Protein AF-J9E623-F1 (afdb_monomer_lite)

Structure (mmCIF, N/CA/C/O backbone):
data_AF-J9E623-F1
#
_entry.id   AF-J9E623-F1
#
loop_
_atom_site.group_PDB
_atom_site.id
_atom_site.type_symbol
_atom_site.label_atom_id
_atom_site.label_alt_id
_atom_site.label_comp_id
_atom_site.label_asym_id
_atom_site.label_entity_id
_atom_site.label_seq_id
_atom_site.pdbx_PDB_ins_code
_atom_site.Cartn_x
_atom_site.Cartn_y
_atom_site.Cartn_z
_atom_site.occupancy
_atom_site.B_iso_or_equiv
_atom_site.auth_seq_id
_atom_site.auth_comp_id
_atom_site.auth_asym_id
_atom_site.auth_atom_id
_atom_site.pdbx_PDB_model_num
ATOM 1 N N . MET A 1 1 ? -46.561 53.335 -41.270 1.00 39.44 1 MET A N 1
ATOM 2 C CA . MET A 1 1 ? -46.633 52.477 -40.071 1.00 39.44 1 MET A CA 1
ATOM 3 C C . MET A 1 1 ? -45.231 52.534 -39.461 1.00 39.44 1 MET A C 1
ATOM 5 O O . MET A 1 1 ? -44.376 51.813 -39.943 1.00 39.44 1 MET A O 1
ATOM 9 N N . HIS A 1 2 ? -44.810 53.632 -38.813 1.00 30.58 2 HIS A N 1
ATOM 10 C CA . HIS A 1 2 ? -45.002 53.986 -37.385 1.00 30.58 2 HIS A CA 1
ATOM 11 C C . HIS A 1 2 ? -44.846 52.750 -36.481 1.00 30.58 2 HIS A C 1
ATOM 13 O O . HIS A 1 2 ? -45.741 51.913 -36.521 1.00 30.58 2 HIS A O 1
ATOM 19 N N . VAL A 1 3 ? -43.623 52.398 -36.057 1.00 26.44 3 VAL A N 1
ATOM 20 C CA . VAL A 1 3 ? -42.824 52.821 -34.870 1.00 26.44 3 VAL A CA 1
ATOM 21 C C . VAL A 1 3 ? -43.397 52.403 -33.504 1.00 26.44 3 VAL A C 1
ATOM 23 O O . VAL A 1 3 ? -44.585 52.575 -33.260 1.00 26.44 3 VAL A O 1
ATOM 26 N N . ASP A 1 4 ? -42.467 51.910 -32.672 1.00 27.67 4 ASP A N 1
ATOM 27 C CA . ASP A 1 4 ? -42.424 51.875 -31.196 1.00 27.67 4 ASP A CA 1
ATOM 28 C C . ASP A 1 4 ? -42.825 50.577 -30.440 1.00 27.67 4 ASP A C 1
ATOM 30 O O . ASP A 1 4 ? -43.991 50.224 -30.288 1.00 27.67 4 ASP A O 1
ATOM 34 N N . GLU A 1 5 ? -41.792 49.892 -29.921 1.00 27.20 5 GLU A N 1
ATOM 35 C CA . GLU A 1 5 ? -41.718 49.277 -28.570 1.00 27.20 5 GLU A CA 1
ATOM 36 C C . GLU A 1 5 ? -41.540 50.410 -27.518 1.00 27.20 5 GLU A C 1
ATOM 38 O O . GLU A 1 5 ? -41.283 51.538 -27.953 1.00 27.20 5 GLU A O 1
ATOM 43 N N . PRO A 1 6 ? -41.506 50.206 -26.175 1.00 41.88 6 PRO A N 1
ATOM 44 C CA . PRO A 1 6 ? -41.713 49.017 -25.318 1.00 41.88 6 PRO A CA 1
ATOM 45 C C . PRO A 1 6 ? -42.618 49.320 -24.079 1.00 41.88 6 PRO A C 1
ATOM 47 O O . PRO A 1 6 ? -43.115 50.433 -23.971 1.00 41.88 6 PRO A O 1
ATOM 50 N N . THR A 1 7 ? -42.819 48.369 -23.144 1.00 28.84 7 THR A N 1
ATOM 51 C CA . THR A 1 7 ? -42.590 48.516 -21.671 1.00 28.84 7 THR A CA 1
ATOM 52 C C . THR A 1 7 ? -43.146 47.352 -20.824 1.00 28.84 7 THR A C 1
ATOM 54 O O . THR A 1 7 ? -44.239 46.853 -21.063 1.00 28.84 7 THR A O 1
ATOM 57 N N . ASP A 1 8 ? -42.334 46.980 -19.822 1.00 27.98 8 ASP A N 1
ATOM 58 C CA . ASP A 1 8 ? -42.604 46.450 -18.470 1.00 27.98 8 ASP A CA 1
ATOM 59 C C . ASP A 1 8 ? -43.934 45.756 -18.126 1.00 27.98 8 ASP A C 1
ATOM 61 O O . ASP A 1 8 ? -44.975 46.403 -18.045 1.00 27.98 8 ASP A O 1
ATOM 65 N N . GLU A 1 9 ? -43.832 44.513 -17.632 1.00 28.73 9 GLU A N 1
ATOM 66 C CA . GLU A 1 9 ? -44.669 44.056 -16.514 1.00 28.73 9 GLU A CA 1
ATOM 67 C C . GLU A 1 9 ? -43.879 43.230 -15.486 1.00 28.73 9 GLU A C 1
ATOM 69 O O . GLU A 1 9 ? -43.058 42.365 -15.803 1.00 28.73 9 GLU A O 1
ATOM 74 N N . CYS A 1 10 ? -44.171 43.529 -14.220 1.00 26.16 10 CYS A N 1
ATOM 75 C CA . CYS A 1 10 ? -43.544 43.013 -13.013 1.00 26.16 10 CYS A CA 1
ATOM 76 C C . CYS A 1 10 ? -44.407 41.914 -12.358 1.00 26.16 10 CYS A C 1
ATOM 78 O O . CYS A 1 10 ? -45.595 42.112 -12.142 1.00 26.16 10 CYS A O 1
ATOM 80 N N . ILE A 1 11 ? -43.751 40.818 -11.960 1.00 30.20 11 ILE A N 1
ATOM 81 C CA . ILE A 1 11 ? -43.892 40.016 -10.720 1.00 30.20 11 ILE A CA 1
ATOM 82 C C . ILE A 1 11 ? -45.304 39.641 -10.202 1.00 30.20 11 ILE A C 1
ATOM 84 O O . ILE A 1 11 ? -46.027 40.471 -9.661 1.00 30.20 11 ILE A O 1
ATOM 88 N N . SER A 1 12 ? -45.570 38.327 -10.114 1.00 28.80 12 SER A N 1
ATOM 89 C CA . SER A 1 12 ? -46.146 37.703 -8.901 1.00 28.80 12 SER A CA 1
ATOM 90 C C . SER A 1 12 ? -45.823 36.196 -8.778 1.00 28.80 12 SER A C 1
ATOM 92 O O . SER A 1 12 ? -46.245 35.365 -9.571 1.00 28.80 12 SER A O 1
ATOM 94 N N . ASP A 1 13 ? -44.992 35.882 -7.781 1.00 25.27 13 ASP A N 1
ATOM 95 C CA . ASP A 1 13 ? -45.208 34.919 -6.692 1.00 25.27 13 ASP A CA 1
ATOM 96 C C . ASP A 1 13 ? -45.821 33.510 -6.926 1.00 25.27 13 ASP A C 1
ATOM 98 O O . ASP A 1 13 ? -47.024 33.340 -7.083 1.00 25.27 13 ASP A O 1
ATOM 102 N N . THR A 1 14 ? -44.991 32.492 -6.617 1.00 25.66 14 THR A N 1
ATOM 103 C CA . THR A 1 14 ? -45.249 31.398 -5.635 1.00 25.66 14 THR A CA 1
ATOM 104 C C . THR A 1 14 ? -45.164 29.934 -6.128 1.00 25.66 14 THR A C 1
ATOM 106 O O . THR A 1 14 ? -46.077 29.393 -6.736 1.00 25.66 14 THR A O 1
ATOM 109 N N . LYS A 1 15 ? -44.107 29.273 -5.612 1.00 27.09 15 LYS A N 1
ATOM 110 C CA . LYS A 1 15 ? -43.978 27.893 -5.070 1.00 27.09 15 LYS A CA 1
ATOM 111 C C . LYS A 1 15 ? -43.725 26.649 -5.952 1.00 27.09 15 LYS A C 1
ATOM 113 O O . LYS A 1 15 ? -44.577 26.183 -6.692 1.00 27.09 15 LYS A O 1
ATOM 118 N N . VAL A 1 16 ? -42.628 25.994 -5.523 1.00 26.78 16 VAL A N 1
ATOM 119 C CA . VAL A 1 16 ? -42.349 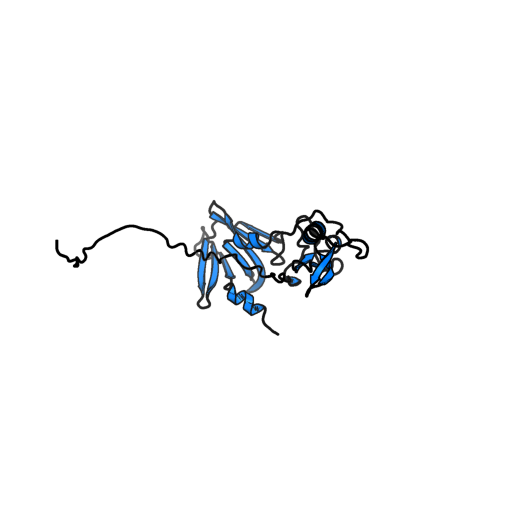24.543 -5.385 1.00 26.78 16 VAL A CA 1
ATOM 120 C C . VAL A 1 16 ? -41.850 23.826 -6.645 1.00 26.78 16 VAL A C 1
ATOM 122 O O . VAL A 1 16 ? -42.622 23.537 -7.545 1.00 26.78 16 VAL A O 1
ATOM 125 N N . SER A 1 17 ? -40.572 23.416 -6.662 1.00 26.84 17 SER A N 1
ATOM 126 C CA . SER A 1 17 ? -40.170 22.057 -6.246 1.00 26.84 17 SER A CA 1
ATOM 127 C C . SER A 1 17 ? -38.660 21.802 -6.410 1.00 26.84 17 SER A C 1
ATOM 129 O O . SER A 1 17 ? -38.067 22.170 -7.415 1.00 26.84 17 SER A O 1
ATOM 131 N N . ASN A 1 18 ? -38.081 21.167 -5.387 1.00 29.94 18 ASN A N 1
ATOM 132 C CA . ASN A 1 18 ? -36.937 20.245 -5.351 1.00 29.94 18 ASN A CA 1
ATOM 133 C C . ASN A 1 18 ? -35.990 20.155 -6.572 1.00 29.94 18 ASN A C 1
ATOM 135 O O . ASN A 1 18 ? -36.409 19.713 -7.637 1.00 29.94 18 ASN A O 1
ATOM 139 N N . ASN A 1 19 ? -34.677 20.329 -6.358 1.00 29.05 19 ASN A N 1
ATOM 140 C CA . ASN A 1 19 ? -33.730 19.197 -6.294 1.00 29.05 19 ASN A CA 1
ATOM 141 C C . ASN A 1 19 ? -32.245 19.613 -6.295 1.00 29.05 19 ASN A C 1
ATOM 143 O O . ASN A 1 19 ? -31.843 20.568 -6.948 1.00 29.05 19 ASN A O 1
ATOM 147 N N . GLY A 1 20 ? -31.486 18.814 -5.535 1.00 31.50 20 GLY A N 1
ATOM 148 C CA . GLY A 1 20 ? -30.033 18.659 -5.403 1.00 31.50 20 GLY A CA 1
ATOM 149 C C . GLY A 1 20 ? -29.094 19.436 -6.323 1.00 31.50 20 GLY A C 1
ATOM 150 O O . GLY A 1 20 ? -29.104 19.257 -7.534 1.00 31.50 20 GLY A O 1
ATOM 151 N N . LEU A 1 21 ? -28.180 20.175 -5.691 1.00 29.55 21 LEU A N 1
ATOM 152 C CA . LEU A 1 21 ? -26.914 20.571 -6.294 1.00 29.55 21 LEU A CA 1
ATOM 153 C C . LEU A 1 21 ? -25.838 19.567 -5.858 1.00 29.55 21 LEU A C 1
ATOM 155 O O . LEU A 1 21 ? -25.261 19.663 -4.771 1.00 29.55 21 LEU A O 1
ATOM 159 N N . ASP A 1 22 ? -25.608 18.572 -6.706 1.00 30.08 22 ASP A N 1
ATOM 160 C CA . ASP A 1 22 ? -24.431 17.720 -6.695 1.00 30.08 22 ASP A CA 1
ATOM 161 C C . ASP A 1 22 ? -23.216 18.537 -7.157 1.00 30.08 22 ASP A C 1
ATOM 163 O O . ASP A 1 22 ? -22.836 18.567 -8.321 1.00 30.08 22 ASP A O 1
ATOM 167 N N . ASN A 1 23 ? -22.536 19.204 -6.225 1.00 35.66 23 ASN A N 1
ATOM 168 C CA . ASN A 1 23 ? -21.226 19.787 -6.523 1.00 35.66 23 ASN A CA 1
ATOM 169 C C . ASN A 1 23 ? -20.151 18.686 -6.610 1.00 35.66 23 ASN A C 1
ATOM 171 O O . ASN A 1 23 ? -19.209 18.636 -5.819 1.00 35.66 23 ASN A O 1
ATOM 175 N N . SER A 1 24 ? -20.269 17.797 -7.601 1.00 39.91 24 SER A N 1
ATOM 176 C CA . SER A 1 24 ? -19.131 17.049 -8.115 1.00 39.91 24 SER A CA 1
ATOM 177 C C . SER A 1 24 ? -18.298 18.007 -8.959 1.00 39.91 24 SER A C 1
ATOM 179 O O . SER A 1 24 ? -18.624 18.296 -10.110 1.00 39.91 24 SER A O 1
ATOM 181 N N . ILE A 1 25 ? -17.218 18.531 -8.382 1.00 34.41 25 ILE A N 1
ATOM 182 C CA . ILE A 1 25 ? -16.214 19.284 -9.134 1.00 34.41 25 ILE A CA 1
ATOM 183 C C . ILE A 1 25 ? -15.508 18.290 -10.064 1.00 34.41 25 ILE A C 1
ATOM 185 O O . ILE A 1 25 ? -14.507 17.665 -9.714 1.00 34.41 25 ILE A O 1
ATOM 189 N N . SER A 1 26 ? -16.053 18.112 -11.264 1.00 40.16 26 SER A N 1
ATOM 190 C CA . SER A 1 26 ? -15.364 17.478 -12.379 1.00 40.16 26 SER A CA 1
ATOM 191 C C . SER A 1 26 ? -14.292 18.446 -12.877 1.00 40.16 26 SER A C 1
ATOM 193 O O . SER A 1 26 ? -14.581 19.387 -13.616 1.00 40.16 26 SER A O 1
ATOM 195 N N . LEU A 1 27 ? -13.047 18.241 -12.444 1.00 35.47 27 LEU A N 1
ATOM 196 C CA . LEU A 1 27 ? -11.906 18.974 -12.989 1.00 35.47 27 LEU A CA 1
ATOM 197 C C . LEU A 1 27 ? -11.746 18.627 -14.483 1.00 35.47 27 LEU A C 1
ATOM 199 O O . LEU A 1 27 ? -11.711 17.442 -14.830 1.00 35.47 27 LEU A O 1
ATOM 203 N N . PRO A 1 28 ? -11.631 19.624 -15.378 1.00 34.47 28 PRO A N 1
ATOM 204 C CA . PRO A 1 28 ? -11.478 19.382 -16.806 1.00 34.47 28 PRO A CA 1
ATOM 205 C C . PRO A 1 28 ? -10.130 18.704 -17.090 1.00 34.47 28 PRO A C 1
ATOM 207 O O . PRO A 1 28 ? -9.057 19.275 -16.883 1.00 34.47 28 PRO A O 1
ATOM 210 N N . ILE A 1 29 ? -10.182 17.464 -17.586 1.00 46.16 29 ILE A N 1
ATOM 211 C CA . ILE A 1 29 ? -9.018 16.700 -18.052 1.00 46.16 29 ILE A CA 1
ATOM 212 C C . ILE A 1 29 ? -8.606 17.239 -19.426 1.00 46.16 29 ILE A C 1
ATOM 214 O O . ILE A 1 29 ? -8.858 16.633 -20.463 1.00 46.16 29 ILE A O 1
ATOM 218 N N . THR A 1 30 ? -7.941 18.388 -19.445 1.00 43.19 30 THR A N 1
ATOM 219 C CA . THR A 1 30 ? -7.198 18.859 -20.620 1.00 43.19 30 THR A CA 1
ATOM 220 C C . THR A 1 30 ? -5.862 19.430 -20.177 1.00 43.19 30 THR A C 1
ATOM 222 O O . THR A 1 30 ? -5.686 20.631 -20.016 1.00 43.19 30 THR A O 1
ATOM 225 N N . GLY A 1 31 ? -4.897 18.535 -19.976 1.00 33.28 31 GLY A N 1
ATOM 226 C CA . GLY A 1 31 ? -3.501 18.885 -19.750 1.00 33.28 31 GLY A CA 1
ATOM 227 C C . GLY A 1 31 ? -2.675 17.631 -19.510 1.00 33.28 31 GLY A C 1
ATOM 228 O O . GLY A 1 31 ? -2.929 16.887 -18.567 1.00 33.28 31 GLY A O 1
ATOM 229 N N . LYS A 1 32 ? -1.673 17.374 -20.360 1.00 42.72 32 LYS A N 1
ATOM 230 C CA . LYS A 1 32 ? -0.643 16.345 -20.141 1.00 42.72 32 LYS A CA 1
ATOM 231 C C . LYS A 1 32 ? 0.250 16.759 -18.960 1.00 42.72 32 LYS A C 1
ATOM 233 O O . LYS A 1 32 ? 1.435 17.020 -19.148 1.00 42.72 32 LYS A O 1
ATOM 238 N N . HIS A 1 33 ? -0.293 16.841 -17.748 1.00 39.44 33 HIS A N 1
ATOM 239 C CA . HIS A 1 33 ? 0.529 16.946 -16.552 1.00 39.44 33 HIS A CA 1
ATOM 240 C C . HIS A 1 33 ? 1.222 15.602 -16.371 1.00 39.44 33 HIS A C 1
ATOM 242 O O . HIS A 1 33 ? 0.605 14.568 -16.116 1.00 39.44 33 HIS A O 1
ATOM 248 N N . LYS A 1 34 ? 2.531 15.615 -16.610 1.00 46.28 34 LYS A N 1
ATOM 249 C CA . LYS A 1 34 ? 3.421 14.483 -16.401 1.00 46.28 34 LYS A CA 1
ATOM 250 C C . LYS A 1 34 ? 3.458 14.232 -14.890 1.00 46.28 34 LYS A C 1
ATOM 252 O O . LYS A 1 34 ? 4.230 14.868 -14.186 1.00 46.28 34 LYS A O 1
ATOM 257 N N . TYR A 1 35 ? 2.550 13.390 -14.399 1.00 49.81 35 TYR A N 1
ATOM 258 C CA . TYR A 1 35 ? 2.471 13.006 -12.992 1.00 49.81 35 TYR A CA 1
ATOM 259 C C . TYR A 1 35 ? 3.824 12.425 -12.574 1.00 49.81 35 TYR A C 1
ATOM 261 O O . TYR A 1 35 ? 4.236 11.383 -13.089 1.00 49.81 35 TYR A O 1
ATOM 269 N N . THR A 1 36 ? 4.543 13.122 -11.694 1.00 56.97 36 THR A N 1
ATOM 270 C CA . THR A 1 36 ? 5.702 12.538 -11.019 1.00 56.97 36 THR A CA 1
ATOM 271 C C . THR A 1 36 ? 5.174 11.366 -10.198 1.00 56.97 36 THR A C 1
ATOM 273 O O . THR A 1 36 ? 4.262 11.572 -9.395 1.00 56.97 36 THR A O 1
ATOM 276 N N . PRO A 1 37 ? 5.665 10.135 -10.407 1.00 60.53 37 PRO A N 1
ATOM 277 C CA . PRO A 1 37 ? 5.133 8.985 -9.697 1.00 60.53 37 PRO A CA 1
ATOM 278 C C . PRO A 1 37 ? 5.297 9.166 -8.190 1.00 60.53 37 PRO A C 1
ATOM 280 O O . PRO A 1 37 ? 6.377 9.523 -7.720 1.00 60.53 37 PRO A O 1
ATOM 283 N N . LEU A 1 38 ? 4.226 8.904 -7.439 1.00 78.56 38 LEU A N 1
ATOM 284 C CA . LEU A 1 38 ? 4.237 8.982 -5.984 1.00 78.56 38 LEU A CA 1
ATOM 285 C C . LEU A 1 38 ? 5.201 7.925 -5.436 1.00 78.56 38 LEU A C 1
ATOM 287 O O . LEU A 1 38 ? 4.951 6.725 -5.537 1.00 78.56 38 LEU A O 1
ATOM 291 N N . TRP A 1 39 ? 6.338 8.375 -4.908 1.00 86.69 39 TRP A N 1
ATOM 292 C CA . TRP A 1 39 ? 7.341 7.504 -4.307 1.00 86.69 39 TRP A CA 1
ATOM 293 C C . TRP A 1 39 ? 6.842 7.018 -2.949 1.00 86.69 39 TRP A C 1
ATOM 295 O O . TRP A 1 39 ? 6.759 7.799 -2.003 1.00 86.69 39 TRP A O 1
ATOM 305 N N . ILE A 1 40 ? 6.492 5.736 -2.855 1.00 89.19 40 ILE A N 1
ATOM 306 C CA . ILE A 1 40 ? 5.895 5.187 -1.638 1.00 89.19 40 ILE A CA 1
ATOM 307 C C . ILE A 1 40 ? 6.987 5.001 -0.571 1.00 89.19 40 ILE A C 1
ATOM 309 O O . ILE A 1 40 ? 7.966 4.288 -0.827 1.00 89.19 40 ILE A O 1
ATOM 313 N N . PRO A 1 41 ? 6.845 5.608 0.625 1.00 90.50 41 PRO A N 1
ATOM 314 C CA . PRO A 1 41 ? 7.801 5.421 1.710 1.00 90.50 41 PRO A CA 1
ATOM 315 C C . PRO A 1 41 ? 7.877 3.961 2.167 1.00 90.50 41 PRO A C 1
ATOM 317 O O . PRO A 1 41 ? 6.854 3.294 2.312 1.00 90.50 41 PRO A O 1
ATOM 320 N N . ASP A 1 42 ? 9.082 3.481 2.470 1.00 91.81 42 ASP A N 1
ATOM 321 C CA . ASP A 1 42 ? 9.347 2.094 2.879 1.00 91.81 42 ASP A CA 1
ATOM 322 C C . ASP A 1 42 ? 8.442 1.559 4.005 1.00 91.81 42 ASP A C 1
ATOM 324 O O . ASP A 1 42 ? 7.979 0.421 3.878 1.00 91.81 42 ASP A O 1
ATOM 328 N N . PRO A 1 43 ? 8.141 2.323 5.080 1.00 89.88 43 PRO A N 1
ATOM 329 C CA . PRO A 1 43 ? 7.285 1.837 6.163 1.00 89.88 43 PRO A CA 1
ATOM 330 C C . PRO A 1 43 ? 5.821 1.662 5.758 1.00 89.88 43 PRO A C 1
ATOM 332 O O . PRO A 1 43 ? 5.068 1.000 6.462 1.00 89.88 43 PRO A O 1
ATOM 335 N N . LYS A 1 44 ? 5.396 2.252 4.635 1.00 88.56 44 LYS A N 1
ATOM 336 C CA . LYS A 1 44 ? 3.999 2.226 4.202 1.00 88.56 44 LYS A CA 1
ATOM 337 C C . LYS A 1 44 ? 3.603 0.912 3.510 1.00 88.56 44 LYS A C 1
ATOM 339 O O . LYS A 1 44 ? 2.414 0.702 3.287 1.00 88.56 44 LYS A O 1
ATOM 344 N N . ALA A 1 45 ? 4.549 0.010 3.230 1.00 92.12 45 ALA A N 1
ATOM 345 C CA . ALA A 1 45 ? 4.263 -1.360 2.792 1.00 92.12 45 ALA A CA 1
ATOM 346 C C . ALA A 1 45 ? 5.203 -2.377 3.461 1.00 92.12 45 ALA A C 1
ATOM 348 O O . ALA A 1 45 ? 6.430 -2.200 3.492 1.00 92.12 45 ALA A O 1
ATOM 349 N N . THR A 1 46 ? 4.651 -3.492 3.940 1.00 95.25 46 THR A N 1
ATOM 350 C CA . THR A 1 46 ? 5.438 -4.622 4.466 1.00 95.25 46 THR A CA 1
ATOM 351 C C . THR A 1 46 ? 5.601 -5.753 3.457 1.00 95.25 46 THR A C 1
ATOM 353 O O . THR A 1 46 ? 6.395 -6.668 3.676 1.00 95.25 46 THR A O 1
ATOM 356 N N . SER A 1 47 ? 4.898 -5.684 2.328 1.00 95.62 47 SER A N 1
ATOM 357 C CA . SER A 1 47 ? 4.883 -6.708 1.283 1.00 95.62 47 SER A CA 1
ATOM 358 C C . SER A 1 47 ? 5.021 -6.126 -0.123 1.00 95.62 47 SER A C 1
ATOM 360 O O . SER A 1 47 ? 4.784 -4.939 -0.354 1.00 95.62 47 SER A O 1
ATOM 362 N N . CYS A 1 48 ? 5.435 -6.969 -1.072 1.00 96.19 48 CYS A N 1
ATOM 363 C CA . CYS A 1 48 ? 5.519 -6.605 -2.482 1.00 96.19 48 CYS A CA 1
ATOM 364 C C . CYS A 1 48 ? 4.157 -6.134 -3.015 1.00 96.19 48 CYS A C 1
ATOM 366 O O . CYS A 1 48 ? 3.161 -6.840 -2.920 1.00 96.19 48 CYS A O 1
ATOM 368 N N . MET A 1 49 ? 4.126 -4.970 -3.663 1.00 94.94 49 MET A N 1
ATOM 369 C CA . MET A 1 49 ? 2.897 -4.338 -4.160 1.00 94.94 49 MET A CA 1
ATOM 370 C C . MET A 1 49 ? 2.456 -4.856 -5.543 1.00 94.94 49 MET A C 1
ATOM 372 O O . MET A 1 49 ? 1.812 -4.143 -6.317 1.00 94.94 49 MET A O 1
ATOM 376 N N . MET A 1 50 ? 2.826 -6.093 -5.876 1.00 95.50 50 MET A N 1
ATOM 377 C CA . MET A 1 50 ? 2.381 -6.779 -7.090 1.00 95.50 50 MET A CA 1
ATOM 378 C C . MET A 1 50 ? 1.302 -7.783 -6.705 1.00 95.50 50 MET A C 1
ATOM 380 O O . MET A 1 50 ? 1.522 -8.617 -5.830 1.00 95.50 50 MET A O 1
ATOM 384 N N . ALA A 1 51 ? 0.140 -7.706 -7.349 1.00 92.44 51 ALA A N 1
ATOM 385 C CA . ALA A 1 51 ? -0.944 -8.652 -7.137 1.00 92.44 51 ALA A CA 1
ATOM 386 C C . ALA A 1 51 ? -0.455 -10.066 -7.481 1.00 92.44 51 ALA A C 1
ATOM 388 O O . ALA A 1 51 ? 0.170 -10.262 -8.519 1.00 92.44 51 ALA A O 1
ATOM 389 N N . GLY A 1 52 ? -0.695 -11.030 -6.590 1.00 91.25 52 GLY A N 1
ATOM 390 C CA . GLY A 1 52 ? -0.177 -12.397 -6.716 1.00 91.25 52 GLY A CA 1
ATOM 391 C C . GLY A 1 52 ? 1.262 -12.597 -6.217 1.00 91.25 52 GLY A C 1
ATOM 392 O O . GLY A 1 52 ? 1.746 -13.725 -6.221 1.00 91.25 52 GLY A O 1
ATOM 393 N N . CYS A 1 53 ? 1.950 -11.548 -5.745 1.00 94.75 53 CYS A N 1
ATOM 394 C CA . CYS A 1 53 ? 3.245 -11.670 -5.076 1.00 94.75 53 CYS A CA 1
ATOM 395 C C . CYS A 1 53 ? 3.104 -11.421 -3.572 1.00 94.75 53 CYS A C 1
ATOM 397 O O . CYS A 1 53 ? 2.914 -10.293 -3.131 1.00 94.75 53 CYS A O 1
ATOM 399 N N . TYR A 1 54 ? 3.281 -12.471 -2.775 1.00 92.50 54 TYR A N 1
ATOM 400 C CA . TYR A 1 54 ? 3.120 -12.417 -1.317 1.00 92.50 54 TYR A CA 1
ATOM 401 C C . TYR A 1 54 ? 4.449 -12.239 -0.564 1.00 92.50 54 TYR A C 1
ATOM 403 O O . TYR A 1 54 ? 4.524 -12.452 0.646 1.00 92.50 54 TYR A O 1
ATOM 411 N N . THR A 1 55 ? 5.530 -11.866 -1.261 1.00 96.06 55 THR A N 1
ATOM 412 C CA . THR A 1 55 ? 6.847 -11.692 -0.636 1.00 96.06 55 THR A CA 1
ATOM 413 C C . THR A 1 55 ? 6.808 -10.566 0.397 1.00 96.06 55 THR A C 1
ATOM 415 O O . THR A 1 55 ? 6.651 -9.394 0.049 1.00 96.06 55 THR A O 1
ATOM 418 N N . LYS A 1 56 ? 7.011 -10.924 1.668 1.00 96.19 56 LYS A N 1
ATOM 419 C CA . LYS A 1 56 ? 7.196 -9.981 2.775 1.00 96.19 56 LYS A CA 1
ATOM 420 C C . LYS A 1 56 ? 8.612 -9.414 2.767 1.00 96.19 56 LYS A C 1
ATOM 422 O O . LYS A 1 56 ? 9.584 -10.147 2.560 1.00 96.19 56 LYS A O 1
ATOM 427 N N . PHE A 1 57 ? 8.720 -8.114 3.007 1.00 97.25 57 PHE A N 1
ATOM 428 C CA . PHE A 1 57 ? 9.995 -7.425 3.111 1.00 97.25 57 PHE A CA 1
ATOM 429 C C . PHE A 1 57 ? 10.628 -7.644 4.481 1.00 97.25 57 PHE A C 1
ATOM 431 O O . PHE A 1 57 ? 9.974 -7.525 5.513 1.00 97.25 57 PHE A O 1
ATOM 438 N N . ASN A 1 58 ? 11.924 -7.926 4.487 1.00 95.31 58 ASN A N 1
ATOM 439 C CA . ASN A 1 58 ? 12.735 -8.090 5.690 1.00 95.31 58 ASN A CA 1
ATOM 440 C C . ASN A 1 58 ? 14.219 -7.881 5.331 1.00 95.31 58 ASN A C 1
ATOM 442 O O . ASN A 1 58 ? 14.541 -7.384 4.251 1.00 95.31 58 ASN A O 1
ATOM 446 N N . VAL A 1 59 ? 15.136 -8.242 6.231 1.00 94.81 59 VAL A N 1
ATOM 447 C CA . VAL A 1 59 ? 16.585 -8.073 6.018 1.00 94.81 59 VAL A CA 1
ATOM 448 C C . VAL A 1 59 ? 17.092 -8.839 4.782 1.00 94.81 59 VAL A C 1
ATOM 450 O O . VAL A 1 59 ? 17.984 -8.347 4.085 1.00 94.81 59 VAL A O 1
ATOM 453 N N . LEU A 1 60 ? 16.501 -10.002 4.482 1.00 95.00 60 LEU A N 1
ATOM 454 C CA . LEU A 1 60 ? 16.836 -10.842 3.327 1.00 95.00 60 LEU A CA 1
ATOM 455 C C . LEU A 1 60 ? 16.086 -10.387 2.064 1.00 95.00 60 LEU A C 1
ATOM 457 O O . LEU A 1 60 ? 16.685 -10.217 1.003 1.00 95.00 60 LEU A O 1
ATOM 461 N N . ASN A 1 61 ? 14.786 -10.117 2.189 1.00 96.12 61 ASN A N 1
ATOM 462 C CA . ASN A 1 61 ? 13.928 -9.631 1.110 1.00 96.12 61 ASN A CA 1
ATOM 463 C C . ASN A 1 61 ? 13.849 -8.104 1.142 1.00 96.12 61 ASN A C 1
ATOM 465 O O . ASN A 1 61 ? 12.903 -7.523 1.677 1.00 96.12 61 ASN A O 1
ATOM 469 N N . ARG A 1 62 ? 14.862 -7.443 0.580 1.00 96.69 62 ARG A N 1
ATOM 470 C CA . ARG A 1 62 ? 14.934 -5.977 0.576 1.00 96.69 62 ARG A CA 1
ATOM 471 C C . ARG A 1 62 ? 13.885 -5.344 -0.343 1.00 96.69 62 ARG A C 1
ATOM 473 O O . ARG A 1 62 ? 13.496 -5.908 -1.365 1.00 96.69 62 ARG A O 1
ATOM 480 N N . ARG A 1 63 ? 13.475 -4.129 0.020 1.00 97.19 63 ARG A N 1
ATOM 481 C CA . ARG A 1 63 ? 12.577 -3.271 -0.759 1.00 97.19 63 ARG A CA 1
ATOM 482 C C . ARG A 1 63 ? 13.275 -2.706 -1.995 1.00 97.19 63 ARG A C 1
ATOM 484 O O . ARG A 1 63 ? 14.449 -2.324 -1.953 1.00 97.19 63 ARG A O 1
ATOM 491 N N . HIS A 1 64 ? 12.538 -2.603 -3.094 1.00 97.31 64 HIS A N 1
ATOM 492 C CA . HIS A 1 64 ? 12.962 -1.894 -4.296 1.00 97.31 64 HIS A CA 1
ATOM 493 C C . HIS A 1 64 ? 11.809 -1.059 -4.837 1.00 97.31 64 HIS A C 1
ATOM 495 O O . HIS A 1 64 ? 10.699 -1.554 -4.929 1.00 97.31 64 HIS A O 1
ATOM 501 N N . HIS A 1 65 ? 12.061 0.172 -5.266 1.00 96.44 65 HIS A N 1
ATOM 502 C CA . HIS A 1 65 ? 11.009 0.970 -5.902 1.00 96.44 65 HIS A CA 1
ATOM 503 C C . HIS A 1 65 ? 10.919 0.740 -7.411 1.00 96.44 65 HIS A C 1
ATOM 505 O O . HIS A 1 65 ? 11.927 0.598 -8.100 1.00 96.44 65 HIS A O 1
ATOM 511 N N . CYS A 1 66 ? 9.728 0.784 -7.982 1.00 95.88 66 CYS A N 1
ATOM 512 C CA . CYS A 1 66 ? 9.582 1.009 -9.414 1.00 95.88 66 CYS A CA 1
ATOM 513 C C . CYS A 1 66 ? 9.885 2.482 -9.716 1.00 95.88 66 CYS A C 1
ATOM 515 O O . CYS A 1 66 ? 9.234 3.360 -9.163 1.00 95.88 66 CYS A O 1
ATOM 517 N N . ARG A 1 67 ? 10.837 2.787 -10.603 1.00 94.69 67 ARG A N 1
ATOM 518 C CA . ARG A 1 67 ? 11.185 4.187 -10.918 1.00 94.69 67 ARG A CA 1
ATOM 519 C C . ARG A 1 67 ? 10.176 4.872 -11.842 1.00 94.69 67 ARG A C 1
ATOM 521 O O . ARG A 1 67 ? 10.210 6.087 -11.965 1.00 94.69 67 ARG A O 1
ATOM 528 N N . GLU A 1 68 ? 9.272 4.104 -12.446 1.00 93.00 68 GLU A N 1
ATOM 529 C CA . GLU A 1 68 ? 8.171 4.627 -13.263 1.00 93.00 68 GLU A CA 1
ATOM 530 C C . GLU A 1 68 ? 6.912 4.923 -12.435 1.00 93.00 68 GLU A C 1
ATOM 532 O O . GLU A 1 68 ? 6.182 5.846 -12.767 1.00 93.00 68 GLU A O 1
ATOM 537 N N . CYS A 1 69 ? 6.623 4.156 -11.372 1.00 92.25 69 CYS A N 1
ATOM 538 C CA . CYS A 1 69 ? 5.365 4.292 -10.618 1.00 92.25 69 CYS A CA 1
ATOM 539 C C . CYS A 1 69 ? 5.507 4.404 -9.092 1.00 92.25 69 CYS A C 1
ATOM 541 O O . CYS A 1 69 ? 4.494 4.512 -8.414 1.00 92.25 69 CYS A O 1
ATOM 543 N N . GLY A 1 70 ? 6.721 4.319 -8.545 1.00 92.88 70 GLY A N 1
ATOM 544 C CA . GLY A 1 70 ? 7.014 4.489 -7.116 1.00 92.88 70 GLY A CA 1
ATOM 545 C C . GLY A 1 70 ? 6.652 3.316 -6.194 1.00 92.88 70 GLY A C 1
ATOM 546 O O . GLY A 1 70 ? 6.911 3.397 -4.998 1.00 92.88 70 GLY A O 1
ATOM 547 N N . TYR A 1 71 ? 6.097 2.219 -6.723 1.00 94.44 71 TYR A N 1
ATOM 548 C CA . TYR A 1 71 ? 5.663 1.059 -5.925 1.00 94.44 71 TYR A CA 1
ATOM 549 C C . TYR A 1 71 ? 6.837 0.281 -5.338 1.00 94.44 71 TYR A C 1
ATOM 551 O O . TYR A 1 71 ? 7.860 0.114 -6.004 1.00 94.44 71 TYR A O 1
ATOM 559 N N . LEU A 1 72 ? 6.644 -0.267 -4.139 1.00 96.00 72 LEU A N 1
ATOM 560 C CA . LEU A 1 72 ? 7.591 -1.155 -3.472 1.00 96.00 72 LEU A CA 1
ATOM 561 C C . LEU A 1 72 ? 7.435 -2.596 -3.983 1.00 96.00 72 LEU A C 1
ATOM 563 O O . LEU A 1 72 ? 6.364 -3.191 -3.909 1.00 96.00 72 LEU A O 1
ATOM 567 N N . ILE A 1 73 ? 8.517 -3.176 -4.492 1.00 97.88 73 ILE A N 1
ATOM 568 C CA . ILE A 1 73 ? 8.569 -4.504 -5.113 1.00 97.88 73 ILE A CA 1
ATOM 569 C C . ILE A 1 73 ? 9.751 -5.327 -4.582 1.00 97.88 73 ILE A C 1
ATOM 571 O O . ILE A 1 73 ? 10.766 -4.773 -4.151 1.00 97.88 73 ILE A O 1
ATOM 575 N N . CYS A 1 74 ? 9.622 -6.657 -4.597 1.00 98.00 74 CYS A N 1
ATOM 576 C CA . CYS A 1 74 ? 10.705 -7.585 -4.253 1.00 98.00 74 CYS A CA 1
ATOM 577 C C . CYS A 1 74 ? 11.655 -7.814 -5.441 1.00 98.00 74 CYS A C 1
ATOM 579 O O . CYS A 1 74 ? 11.363 -7.403 -6.564 1.00 98.00 74 CYS A O 1
ATOM 581 N N . ARG A 1 75 ? 12.784 -8.498 -5.206 1.00 97.50 75 ARG A N 1
ATOM 582 C CA . ARG A 1 75 ? 13.803 -8.783 -6.234 1.00 97.50 75 ARG A CA 1
ATOM 583 C C . ARG A 1 75 ? 13.224 -9.459 -7.484 1.00 97.50 75 ARG A C 1
ATOM 585 O O . ARG A 1 75 ? 13.509 -8.989 -8.578 1.00 97.50 75 ARG A O 1
ATOM 592 N N . SER A 1 76 ? 12.386 -10.483 -7.329 1.00 97.69 76 SER A N 1
ATOM 593 C CA . SER A 1 76 ? 11.768 -11.219 -8.450 1.00 97.69 76 SER A CA 1
ATOM 594 C C . SER A 1 76 ? 10.789 -10.378 -9.275 1.00 97.69 76 SER A C 1
ATOM 596 O O . SER A 1 76 ? 10.528 -10.665 -10.440 1.00 97.69 76 SER A O 1
ATOM 598 N N . CYS A 1 77 ? 10.262 -9.299 -8.696 1.00 98.12 77 CYS A N 1
ATOM 599 C CA . CYS A 1 77 ? 9.399 -8.346 -9.390 1.00 98.12 77 CYS A CA 1
ATOM 600 C C . CYS A 1 77 ? 10.186 -7.184 -10.023 1.00 98.12 77 CYS A C 1
ATOM 602 O O . CYS A 1 77 ? 9.584 -6.331 -10.670 1.00 98.12 77 CYS A O 1
ATOM 604 N N . VAL A 1 78 ? 11.512 -7.110 -9.861 1.00 97.75 78 VAL A N 1
ATOM 605 C CA . VAL A 1 78 ? 12.329 -6.065 -10.495 1.00 97.75 78 VAL A CA 1
ATOM 606 C C . VAL A 1 78 ? 12.683 -6.464 -11.925 1.00 97.75 78 VAL A C 1
ATOM 608 O O . VAL A 1 78 ? 13.470 -7.379 -12.142 1.00 97.75 78 VAL A O 1
ATOM 611 N N . GLY A 1 79 ? 12.162 -5.711 -12.892 1.00 96.69 79 GLY A N 1
ATOM 612 C CA . GLY A 1 79 ? 12.669 -5.663 -14.262 1.00 96.69 79 GLY A CA 1
ATOM 613 C C . GLY A 1 79 ? 13.539 -4.426 -14.501 1.00 96.69 79 GLY A C 1
ATOM 614 O O . GLY A 1 79 ? 13.614 -3.528 -13.659 1.00 96.69 79 GLY A O 1
ATOM 615 N N . TYR A 1 80 ? 14.170 -4.344 -15.671 1.00 95.56 80 TYR A N 1
ATOM 616 C CA . TYR A 1 80 ? 14.930 -3.182 -16.130 1.00 95.56 80 TYR A CA 1
ATOM 617 C C . TYR A 1 80 ? 14.448 -2.719 -17.502 1.00 95.56 80 TYR A C 1
ATOM 619 O O . TYR A 1 80 ? 14.517 -3.474 -18.469 1.00 95.56 80 TYR A O 1
ATOM 627 N N . ALA A 1 81 ? 14.007 -1.465 -17.583 1.00 93.88 81 ALA A N 1
ATOM 628 C CA . ALA A 1 81 ? 13.439 -0.860 -18.787 1.00 93.88 81 ALA A CA 1
ATOM 629 C C . ALA A 1 81 ? 13.927 0.594 -18.957 1.00 93.88 81 ALA A C 1
ATOM 631 O O . ALA A 1 81 ? 14.437 1.181 -17.993 1.00 93.88 81 ALA A O 1
ATOM 632 N N . PRO A 1 82 ? 13.787 1.189 -20.155 1.00 92.56 82 PRO A N 1
ATOM 633 C CA . PRO A 1 82 ? 14.154 2.576 -20.405 1.00 92.56 82 PRO A CA 1
ATOM 634 C C . PRO A 1 82 ? 13.047 3.517 -19.903 1.00 92.56 82 PRO A C 1
ATOM 636 O O . PRO A 1 82 ? 12.003 3.670 -20.536 1.00 92.56 82 PRO A O 1
ATOM 639 N N . VAL A 1 83 ? 13.274 4.180 -18.770 1.00 90.69 83 VAL A N 1
ATOM 640 C CA . VAL A 1 83 ? 12.353 5.189 -18.212 1.00 90.69 83 VAL A CA 1
ATOM 641 C C . VAL A 1 83 ? 12.795 6.587 -18.638 1.00 90.69 83 VAL A C 1
ATOM 643 O O . VAL A 1 83 ? 13.991 6.878 -18.678 1.00 90.69 83 VAL A O 1
ATOM 646 N N . LYS A 1 84 ? 11.837 7.457 -18.982 1.00 87.12 84 LYS A N 1
ATOM 647 C CA . LYS A 1 84 ? 12.117 8.810 -19.485 1.00 87.12 84 LYS A CA 1
ATOM 648 C C . LYS A 1 84 ? 12.393 9.796 -18.343 1.00 87.12 84 LYS A C 1
ATOM 650 O O . LYS A 1 84 ? 11.452 10.319 -17.742 1.00 87.12 84 LYS A O 1
ATOM 655 N N . THR A 1 85 ? 13.655 10.164 -18.155 1.00 82.94 85 THR A N 1
ATOM 656 C CA . THR A 1 85 ? 14.125 11.125 -17.144 1.00 82.94 85 THR A CA 1
ATOM 657 C C . THR A 1 85 ? 14.705 12.358 -17.830 1.00 82.94 85 THR A C 1
ATOM 659 O O . THR A 1 85 ? 15.569 12.231 -18.687 1.00 82.94 85 THR A O 1
ATOM 662 N N . SER A 1 86 ? 14.217 13.557 -17.492 1.00 82.62 86 SER A N 1
ATOM 663 C CA . SER A 1 86 ? 14.782 14.846 -17.951 1.00 82.62 86 SER A CA 1
ATOM 664 C C . SER A 1 86 ? 15.114 14.944 -19.453 1.00 82.62 86 SER A C 1
ATOM 666 O O . SER A 1 86 ? 16.082 15.583 -19.844 1.00 82.62 86 SER A O 1
ATOM 668 N N . GLY A 1 87 ? 14.304 14.306 -20.306 1.00 82.44 87 GLY A N 1
ATOM 669 C CA . GLY A 1 87 ? 14.437 14.368 -21.768 1.00 82.44 87 GLY A CA 1
ATOM 670 C C . GLY A 1 87 ? 15.109 13.158 -22.422 1.00 82.44 87 GLY A C 1
ATOM 671 O O . GLY A 1 87 ? 14.897 12.952 -23.612 1.00 82.44 87 GLY A O 1
ATOM 672 N N . TYR A 1 88 ? 15.803 12.309 -21.665 1.00 85.25 88 TYR A N 1
ATOM 673 C CA . TYR A 1 88 ? 16.474 11.103 -22.162 1.00 85.25 88 TYR A CA 1
ATOM 674 C C . TYR A 1 88 ? 15.921 9.833 -21.502 1.00 85.25 88 TYR A C 1
ATOM 676 O O . TYR A 1 88 ? 15.132 9.891 -20.557 1.00 85.25 88 TYR A O 1
ATOM 684 N N . TYR A 1 89 ? 16.290 8.669 -22.036 1.00 88.44 89 TYR A N 1
ATOM 685 C CA . TYR A 1 89 ? 15.885 7.372 -21.498 1.00 88.44 89 TYR A CA 1
ATOM 686 C C . TYR A 1 89 ? 17.017 6.740 -20.696 1.00 88.44 89 TYR A C 1
ATOM 688 O O . TYR A 1 89 ? 18.151 6.670 -21.160 1.00 88.44 89 TYR A O 1
ATOM 696 N N . VAL A 1 90 ? 16.695 6.256 -19.498 1.00 89.31 90 VAL A N 1
ATOM 697 C CA . VAL A 1 90 ? 17.654 5.632 -18.583 1.00 89.31 90 VAL A CA 1
ATOM 698 C C . VAL A 1 90 ? 17.206 4.219 -18.262 1.00 89.31 90 VAL A C 1
ATOM 700 O O . VAL A 1 90 ? 16.054 3.997 -17.885 1.00 89.31 90 VAL A O 1
ATOM 703 N N . ARG A 1 91 ? 18.134 3.260 -18.357 1.00 92.19 91 ARG A N 1
ATOM 704 C CA . ARG A 1 91 ? 17.913 1.897 -17.869 1.00 92.19 91 ARG A CA 1
ATOM 705 C C . ARG A 1 91 ? 17.731 1.936 -16.356 1.00 92.19 91 ARG A C 1
ATOM 707 O O . ARG A 1 91 ? 18.673 2.226 -15.625 1.00 92.19 91 ARG A O 1
ATOM 714 N N . THR A 1 92 ? 16.541 1.609 -15.873 1.00 93.88 92 THR A N 1
ATOM 715 C CA . THR A 1 92 ? 16.256 1.636 -14.436 1.00 93.88 92 THR A CA 1
ATOM 716 C C . THR A 1 92 ? 15.297 0.531 -14.024 1.00 93.88 92 THR A C 1
ATOM 718 O O . THR A 1 92 ? 14.690 -0.128 -14.867 1.00 93.88 92 THR A O 1
ATOM 721 N N . LYS A 1 93 ? 15.185 0.324 -12.712 1.00 96.19 93 LYS A N 1
ATOM 722 C CA . LYS A 1 93 ? 14.325 -0.699 -12.119 1.00 96.19 93 LYS A CA 1
ATOM 723 C C . LYS A 1 93 ? 12.856 -0.326 -12.290 1.00 96.19 93 LYS A C 1
ATOM 725 O O . LYS A 1 93 ? 12.438 0.767 -11.901 1.00 96.19 93 LYS A O 1
ATOM 730 N N . VAL A 1 94 ? 12.067 -1.256 -12.800 1.00 96.69 94 VAL A N 1
ATOM 731 C CA . VAL A 1 94 ? 10.622 -1.108 -12.987 1.00 96.69 94 VAL A CA 1
ATOM 732 C C . VAL A 1 94 ? 9.898 -2.346 -12.472 1.00 96.69 94 VAL A C 1
ATOM 734 O O . VAL A 1 94 ? 10.477 -3.429 -12.426 1.00 96.69 94 VAL A O 1
ATOM 737 N N . CYS A 1 95 ? 8.643 -2.187 -12.055 1.00 97.44 95 CYS A N 1
ATOM 738 C CA . CYS A 1 95 ? 7.788 -3.325 -11.731 1.00 97.44 95 CYS A CA 1
ATOM 739 C C . CYS A 1 95 ? 7.335 -4.054 -13.012 1.00 97.44 95 CYS A C 1
ATOM 741 O O . CYS A 1 95 ? 7.448 -3.477 -14.098 1.00 97.44 95 CYS A O 1
ATOM 743 N N . PRO A 1 96 ? 6.781 -5.273 -12.902 1.00 97.50 96 PRO A N 1
ATOM 744 C CA . PRO A 1 96 ? 6.327 -6.065 -14.044 1.00 97.50 96 PRO A CA 1
ATOM 745 C C . PRO A 1 96 ? 5.340 -5.327 -14.953 1.00 97.50 96 PRO A C 1
ATOM 747 O O . PRO A 1 9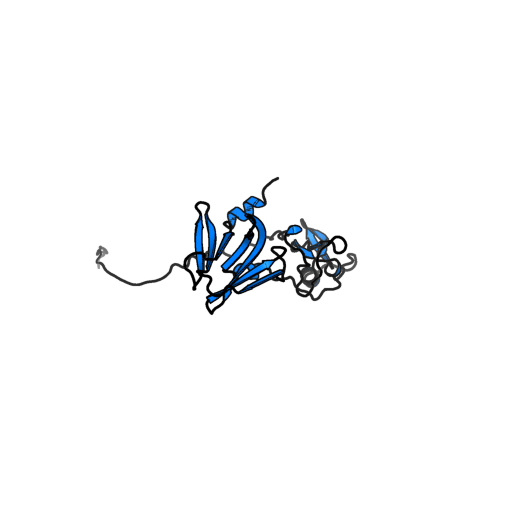6 ? 5.575 -5.187 -16.151 1.00 97.50 96 PRO A O 1
ATOM 750 N N . GLU A 1 97 ? 4.302 -4.714 -14.381 1.00 95.69 97 GLU A N 1
ATOM 751 C CA . GLU A 1 97 ? 3.323 -3.960 -15.169 1.00 95.69 97 GLU A CA 1
ATOM 752 C C . GLU A 1 97 ? 3.953 -2.768 -15.918 1.00 95.69 97 GLU A C 1
ATOM 754 O O . GLU A 1 97 ? 3.619 -2.499 -17.074 1.00 95.69 97 GLU A O 1
ATOM 759 N N . CYS A 1 98 ? 4.872 -2.038 -15.275 1.00 95.25 98 CYS A N 1
ATOM 760 C CA . CYS A 1 98 ? 5.584 -0.931 -15.914 1.00 95.25 98 CYS A CA 1
ATOM 761 C C . CYS A 1 98 ? 6.538 -1.428 -17.001 1.00 95.25 98 CYS A C 1
ATOM 763 O O . CYS A 1 98 ? 6.610 -0.799 -18.053 1.00 95.25 98 CYS A O 1
ATOM 765 N N . TYR A 1 99 ? 7.222 -2.552 -16.779 1.00 95.75 99 TYR A N 1
ATOM 766 C CA . TYR A 1 99 ? 8.077 -3.188 -17.777 1.00 95.75 99 TYR A CA 1
ATOM 767 C C . TYR A 1 99 ? 7.291 -3.466 -19.061 1.00 95.75 99 TYR A C 1
ATOM 769 O O . TYR A 1 99 ? 7.614 -2.900 -20.106 1.00 95.75 99 TYR A O 1
ATOM 777 N N . VAL A 1 100 ? 6.189 -4.218 -18.965 1.00 93.94 100 VAL A N 1
ATOM 778 C CA . VAL A 1 100 ? 5.335 -4.559 -20.115 1.00 93.94 100 VAL A CA 1
ATOM 779 C C . VAL A 1 100 ? 4.833 -3.297 -20.826 1.00 93.94 100 VAL A C 1
ATOM 781 O O . VAL A 1 100 ? 4.896 -3.192 -22.054 1.00 93.94 100 VAL A O 1
ATOM 784 N N . LYS A 1 101 ? 4.377 -2.290 -20.067 1.00 93.44 101 LYS A N 1
ATOM 785 C CA . LYS A 1 101 ? 3.895 -1.014 -20.624 1.00 93.44 101 LYS A CA 1
ATOM 786 C C . LYS A 1 101 ? 4.975 -0.238 -21.374 1.00 93.44 101 LYS A C 1
ATOM 788 O O . LYS A 1 101 ? 4.667 0.369 -22.401 1.00 93.44 101 LYS A O 1
ATOM 793 N N . ILE A 1 102 ? 6.199 -0.210 -20.852 1.00 92.69 102 ILE A N 1
ATOM 794 C CA . ILE A 1 102 ? 7.316 0.518 -21.456 1.00 92.69 102 ILE A CA 1
ATOM 795 C C . ILE A 1 102 ? 7.786 -0.208 -22.712 1.00 92.69 102 ILE A C 1
ATOM 797 O O . ILE A 1 102 ? 7.861 0.422 -23.764 1.00 92.69 102 ILE A O 1
ATOM 801 N N . ILE A 1 103 ? 8.029 -1.519 -22.632 1.00 90.31 103 ILE A N 1
ATOM 802 C CA . ILE A 1 103 ? 8.510 -2.317 -23.766 1.00 90.31 103 ILE A CA 1
ATOM 803 C C . ILE A 1 103 ? 7.514 -2.273 -24.928 1.00 90.31 103 ILE A C 1
ATOM 805 O O . ILE A 1 103 ? 7.915 -2.012 -26.056 1.00 90.31 103 ILE A O 1
ATOM 809 N N . LYS A 1 104 ? 6.205 -2.385 -24.662 1.00 90.50 104 LYS A N 1
ATOM 810 C CA . LYS A 1 104 ? 5.166 -2.269 -25.703 1.00 90.50 104 LYS A CA 1
ATOM 811 C C . LYS A 1 104 ? 5.174 -0.916 -26.432 1.00 90.50 104 LYS A C 1
ATOM 813 O O . LYS A 1 104 ? 4.743 -0.830 -27.578 1.00 90.50 104 LYS A O 1
ATOM 818 N N . LYS A 1 105 ? 5.605 0.158 -25.764 1.00 89.06 105 LYS A N 1
ATOM 819 C CA . LYS A 1 105 ? 5.665 1.518 -26.329 1.00 89.06 105 LYS A CA 1
ATOM 820 C C . LYS A 1 105 ? 7.037 1.873 -26.901 1.00 89.06 105 LYS A C 1
ATOM 822 O O . LYS A 1 105 ? 7.156 2.909 -27.556 1.00 89.06 105 LYS A O 1
ATOM 827 N N . TRP A 1 106 ? 8.066 1.082 -26.612 1.00 86.44 106 TRP A N 1
ATOM 828 C CA . TRP A 1 106 ? 9.435 1.372 -27.002 1.00 86.44 106 TRP A CA 1
ATOM 829 C C . TRP A 1 106 ? 9.596 1.226 -28.516 1.00 86.44 106 TRP A C 1
ATOM 831 O O . TRP A 1 106 ? 9.266 0.195 -29.090 1.00 86.44 106 TRP A O 1
ATOM 841 N N . LYS A 1 107 ? 10.087 2.288 -29.159 1.00 81.00 107 LYS A N 1
ATOM 842 C CA . LYS A 1 107 ? 10.353 2.341 -30.607 1.00 81.00 107 LYS A CA 1
ATOM 843 C C . LYS A 1 107 ? 11.842 2.482 -30.938 1.00 81.00 107 LYS A C 1
ATOM 845 O O . LYS A 1 107 ? 12.179 2.662 -32.099 1.00 81.00 107 LYS A O 1
ATOM 850 N N . GLY A 1 108 ? 12.707 2.503 -29.923 1.00 73.81 108 GLY A N 1
ATOM 851 C CA . GLY A 1 108 ? 14.153 2.574 -30.124 1.00 73.81 108 GLY A CA 1
ATOM 852 C C . GLY A 1 108 ? 14.744 1.194 -30.398 1.00 73.81 108 GLY A C 1
ATOM 853 O O . GLY A 1 108 ? 14.117 0.173 -30.109 1.00 73.81 108 GLY A O 1
ATOM 854 N N . ASP A 1 109 ? 15.978 1.155 -30.883 1.00 70.06 109 ASP A N 1
ATOM 855 C CA . ASP A 1 109 ? 16.681 -0.109 -31.081 1.00 70.06 109 ASP A CA 1
ATOM 856 C C . ASP A 1 109 ? 16.972 -0.787 -29.735 1.00 70.06 109 ASP A C 1
ATOM 858 O O . ASP A 1 109 ? 17.515 -0.177 -28.810 1.00 70.06 109 ASP A O 1
ATOM 862 N N . LEU A 1 110 ? 16.631 -2.075 -29.619 1.00 63.94 110 LEU A N 1
ATOM 863 C CA . LEU A 1 110 ? 17.000 -2.913 -28.466 1.00 63.94 110 LEU A CA 1
ATOM 864 C C . LEU A 1 110 ? 18.518 -3.174 -28.392 1.00 63.94 110 LEU A C 1
ATOM 866 O O . LEU A 1 110 ? 19.004 -3.670 -27.378 1.00 63.94 110 LEU A O 1
ATOM 870 N N . GLY A 1 111 ? 19.261 -2.846 -29.456 1.00 55.25 111 GLY A N 1
ATOM 871 C CA . GLY A 1 111 ? 20.612 -3.346 -29.720 1.00 55.25 1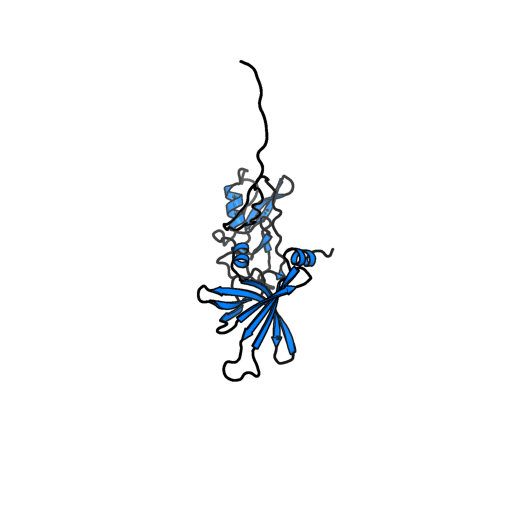11 GLY A CA 1
ATOM 872 C C . GLY A 1 111 ? 21.683 -3.003 -28.683 1.00 55.25 111 GLY A C 1
ATOM 873 O O . GLY A 1 111 ? 22.654 -3.740 -28.589 1.00 55.25 111 GLY A O 1
ATOM 874 N N . ASN A 1 112 ? 21.501 -1.958 -27.864 1.00 57.31 112 ASN A N 1
ATOM 875 C CA . ASN A 1 112 ? 22.527 -1.501 -26.911 1.00 57.31 112 ASN A CA 1
ATOM 876 C C . ASN A 1 112 ? 22.054 -1.371 -25.451 1.00 57.31 112 ASN A C 1
ATOM 878 O O . ASN A 1 112 ? 22.845 -1.008 -24.580 1.00 57.31 112 ASN A O 1
ATOM 882 N N . MET A 1 113 ? 20.787 -1.666 -25.142 1.00 61.56 113 MET A N 1
ATOM 883 C CA . MET A 1 113 ? 20.269 -1.623 -23.771 1.00 61.56 113 MET A CA 1
ATOM 884 C C . MET A 1 113 ? 19.741 -3.004 -23.395 1.00 61.56 113 MET A C 1
ATOM 886 O O . MET A 1 113 ? 18.686 -3.417 -23.861 1.00 61.56 113 MET A O 1
ATOM 890 N N . THR A 1 114 ? 20.457 -3.721 -22.527 1.00 71.69 114 THR A N 1
ATOM 891 C CA . THR A 1 114 ? 20.019 -5.011 -21.973 1.00 71.69 114 THR A CA 1
ATOM 892 C C . THR A 1 114 ? 18.799 -4.815 -21.068 1.00 71.69 114 THR A C 1
ATOM 894 O O . THR A 1 114 ? 18.909 -4.721 -19.840 1.00 71.69 114 THR A O 1
ATOM 897 N N . PHE A 1 115 ? 17.613 -4.683 -21.663 1.00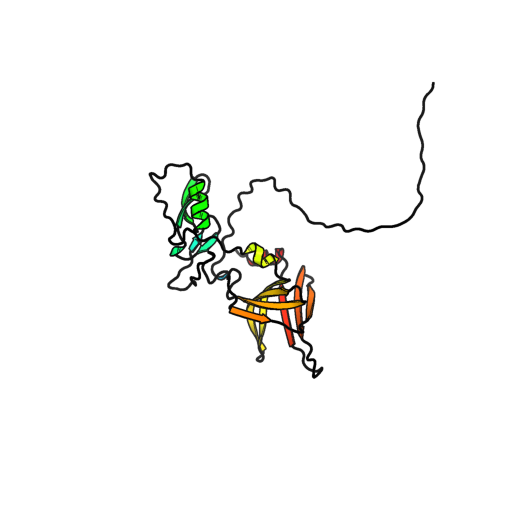 88.00 115 PHE A N 1
ATOM 898 C CA . PHE A 1 115 ? 16.350 -4.764 -20.937 1.00 88.00 115 PHE A CA 1
ATOM 899 C C . PHE A 1 115 ? 16.226 -6.154 -20.321 1.00 88.00 115 PHE A C 1
ATOM 901 O O . PHE A 1 115 ? 16.699 -7.145 -20.876 1.00 88.00 115 PHE A O 1
ATOM 908 N N . THR A 1 116 ? 15.654 -6.224 -19.127 1.00 92.50 116 THR A N 1
ATOM 909 C CA . THR A 1 116 ? 15.538 -7.487 -18.396 1.00 92.50 116 THR A CA 1
ATOM 910 C C . THR A 1 116 ? 14.137 -7.573 -17.837 1.00 92.50 116 THR 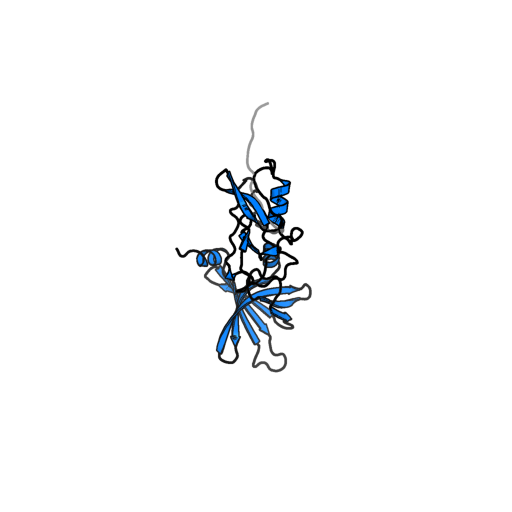A C 1
ATOM 912 O O . THR A 1 116 ? 13.768 -6.748 -16.999 1.00 92.50 116 THR A O 1
ATOM 915 N N . ALA A 1 117 ? 13.358 -8.537 -18.316 1.00 92.56 117 ALA A N 1
ATOM 916 C CA . ALA A 1 117 ? 12.047 -8.815 -17.756 1.00 92.56 117 ALA A CA 1
ATOM 917 C C . ALA A 1 117 ? 12.189 -9.265 -16.291 1.00 92.56 117 ALA A C 1
ATOM 919 O O . ALA A 1 117 ? 13.181 -9.914 -15.945 1.00 92.56 117 ALA A O 1
ATOM 920 N N . PRO A 1 118 ? 11.242 -8.905 -15.412 1.00 95.06 118 PRO A N 1
ATOM 921 C CA . PRO A 1 118 ? 11.170 -9.515 -14.094 1.00 95.06 118 PRO A CA 1
ATOM 922 C C . PRO A 1 118 ? 10.789 -10.995 -14.209 1.00 95.06 118 PRO A C 1
ATOM 924 O O . PRO A 1 118 ? 10.090 -11.384 -15.138 1.00 95.06 118 PRO A O 1
ATOM 927 N N . GLU A 1 119 ? 11.168 -11.804 -13.219 1.00 94.94 119 GLU A N 1
ATOM 928 C CA . GLU A 1 119 ? 10.727 -13.208 -13.116 1.00 94.94 119 GLU A CA 1
ATOM 929 C C . GLU A 1 119 ? 9.191 -13.299 -13.070 1.00 94.94 119 GLU A C 1
ATOM 931 O O . GLU A 1 119 ? 8.582 -14.181 -13.667 1.00 94.94 119 GLU A O 1
ATOM 936 N N . ASN A 1 120 ? 8.560 -12.324 -12.416 1.00 92.50 120 ASN A N 1
ATOM 937 C CA . ASN A 1 120 ? 7.114 -12.216 -12.251 1.00 92.50 120 ASN A CA 1
ATOM 938 C C . ASN A 1 120 ? 6.460 -11.279 -13.290 1.00 92.50 120 ASN A C 1
ATOM 940 O O . ASN A 1 120 ? 5.634 -10.440 -12.928 1.00 92.50 120 ASN A O 1
ATOM 944 N N . GLU A 1 121 ? 6.849 -11.370 -14.567 1.00 88.69 121 GLU A N 1
ATOM 945 C CA . GLU A 1 121 ? 6.444 -10.436 -15.639 1.00 88.69 121 GLU A CA 1
ATOM 946 C C . GLU A 1 121 ? 4.924 -10.254 -15.803 1.00 88.69 121 GLU A C 1
ATOM 948 O O . GLU A 1 121 ? 4.463 -9.152 -16.102 1.00 88.69 121 GLU A O 1
ATOM 953 N N . SER A 1 122 ? 4.137 -11.304 -15.565 1.00 90.81 122 SER A N 1
ATOM 954 C CA . SER A 1 122 ? 2.680 -11.290 -15.744 1.00 90.81 122 SER A CA 1
ATOM 955 C C . SER A 1 122 ? 1.912 -10.576 -14.629 1.00 90.81 122 SER A C 1
ATOM 957 O O . SER A 1 122 ? 0.713 -10.332 -14.779 1.00 90.81 122 SER A O 1
ATOM 959 N N . LEU A 1 123 ? 2.562 -10.238 -13.511 1.00 93.00 123 LEU A N 1
ATOM 960 C CA . LEU A 1 123 ? 1.869 -9.648 -12.371 1.00 93.00 123 LEU A CA 1
ATOM 961 C C . LEU A 1 123 ? 1.508 -8.181 -12.619 1.00 93.00 123 LEU A C 1
ATOM 963 O O . LEU A 1 123 ? 2.302 -7.375 -13.105 1.00 93.00 123 LEU A O 1
ATOM 967 N N . THR A 1 124 ? 0.311 -7.797 -12.195 1.00 92.12 124 THR A N 1
ATOM 968 C CA . THR A 1 124 ? -0.152 -6.406 -12.220 1.00 92.12 124 THR A CA 1
ATOM 969 C C . THR A 1 124 ? -0.024 -5.773 -10.846 1.00 92.12 124 THR A C 1
ATOM 971 O O . THR A 1 124 ? 0.028 -6.461 -9.828 1.00 92.12 124 THR A O 1
ATOM 974 N N . LYS A 1 125 ? 0.050 -4.447 -10.781 1.00 89.25 125 LYS A N 1
ATOM 975 C CA . LYS A 1 125 ? 0.094 -3.728 -9.506 1.00 89.25 125 LYS A CA 1
ATOM 976 C C . LYS A 1 125 ? -1.155 -4.019 -8.679 1.00 89.25 125 LYS A C 1
ATOM 978 O O . LYS A 1 125 ? -2.244 -4.210 -9.223 1.00 89.25 125 LYS A O 1
ATOM 983 N N . THR A 1 126 ? -1.011 -3.999 -7.360 1.00 83.19 126 THR A N 1
ATOM 984 C CA . THR A 1 126 ? -2.168 -3.963 -6.464 1.00 83.19 126 THR A CA 1
ATOM 985 C C . THR A 1 126 ? -2.940 -2.659 -6.685 1.00 83.19 126 THR A C 1
ATOM 987 O O . THR A 1 126 ? -2.349 -1.583 -6.796 1.00 83.19 126 THR A O 1
ATOM 990 N N . ASN A 1 127 ? -4.270 -2.731 -6.786 1.00 71.88 127 ASN A N 1
ATOM 991 C CA . ASN A 1 127 ? -5.094 -1.531 -6.927 1.00 71.88 127 ASN A CA 1
ATOM 992 C C . ASN A 1 127 ? -5.297 -0.893 -5.548 1.00 71.88 127 ASN A C 1
ATOM 994 O O . ASN A 1 127 ? -6.237 -1.218 -4.831 1.00 71.88 127 ASN A O 1
ATOM 998 N N . VAL A 1 128 ? -4.357 -0.046 -5.131 1.00 63.31 128 VAL A N 1
ATOM 999 C CA . VAL A 1 128 ? -4.437 0.617 -3.822 1.00 63.31 128 VAL A CA 1
ATOM 1000 C C . VAL A 1 128 ? -5.435 1.789 -3.794 1.00 63.31 128 VAL A C 1
ATOM 1002 O O . VAL A 1 128 ? -6.209 1.863 -2.840 1.00 63.31 128 VAL A O 1
ATOM 1005 N N . PRO A 1 129 ? -5.497 2.680 -4.808 1.00 54.50 129 PRO A N 1
ATOM 1006 C CA . PRO A 1 129 ? -6.370 3.855 -4.750 1.00 54.50 129 PRO A CA 1
ATOM 1007 C C . PRO A 1 129 ? -7.863 3.526 -4.613 1.00 54.50 129 PRO A C 1
ATOM 1009 O O . PRO A 1 129 ? -8.557 4.209 -3.866 1.00 54.50 129 PRO A O 1
ATOM 1012 N N . CYS A 1 130 ? -8.362 2.465 -5.264 1.00 50.72 130 CYS A N 1
ATOM 1013 C CA . CYS A 1 130 ? -9.781 2.097 -5.159 1.00 50.72 130 CYS A CA 1
ATOM 1014 C C . CYS A 1 130 ? -10.148 1.548 -3.771 1.00 50.72 130 CYS A C 1
ATOM 1016 O O . CYS A 1 130 ? -11.230 1.816 -3.261 1.00 50.72 130 CYS A O 1
ATOM 1018 N N . ARG A 1 131 ? -9.216 0.857 -3.101 1.00 52.94 131 ARG A N 1
ATOM 1019 C CA . ARG A 1 131 ? -9.459 0.240 -1.786 1.00 52.94 131 ARG A CA 1
ATOM 1020 C C . ARG A 1 131 ? -9.644 1.268 -0.672 1.00 52.94 131 ARG A C 1
ATOM 1022 O O . ARG A 1 131 ? -10.290 0.965 0.325 1.00 52.94 131 ARG A O 1
ATOM 1029 N N . ASN A 1 132 ? -9.076 2.463 -0.828 1.00 51.81 132 ASN A N 1
ATOM 1030 C CA . ASN A 1 132 ? -9.246 3.554 0.132 1.00 51.81 132 ASN A CA 1
ATOM 1031 C C . ASN A 1 132 ? -10.548 4.342 -0.089 1.00 51.81 132 ASN A C 1
ATOM 1033 O O . ASN A 1 132 ? -10.979 5.032 0.828 1.00 51.81 132 ASN A O 1
ATOM 1037 N N . ALA A 1 133 ? -11.175 4.228 -1.266 1.00 51.81 133 ALA A N 1
ATOM 1038 C CA . ALA A 1 133 ? -12.413 4.932 -1.605 1.00 51.81 133 ALA A CA 1
ATOM 1039 C C . ALA A 1 133 ? -13.686 4.168 -1.191 1.00 51.81 133 ALA A C 1
ATOM 1041 O O . ALA A 1 133 ? -14.725 4.783 -0.983 1.00 51.81 133 ALA A O 1
ATOM 1042 N N . GLU A 1 134 ? -13.609 2.841 -1.055 1.00 51.75 134 GLU A N 1
ATOM 1043 C CA . GLU A 1 134 ? -14.754 1.974 -0.718 1.00 51.75 134 GLU A CA 1
ATOM 1044 C C . GLU A 1 134 ? -15.001 1.824 0.797 1.00 51.75 134 GLU A C 1
ATOM 1046 O O . GLU A 1 134 ? -15.997 1.238 1.218 1.00 51.75 134 GLU A O 1
ATOM 1051 N N . GLY A 1 135 ? -14.089 2.317 1.641 1.00 57.12 135 GLY A N 1
ATOM 1052 C CA . GLY A 1 135 ? -14.219 2.242 3.097 1.00 57.12 135 GLY A CA 1
ATOM 1053 C C . GLY A 1 135 ? -14.958 3.438 3.685 1.00 57.12 135 GLY A C 1
ATOM 1054 O O . GLY A 1 135 ? -14.748 4.569 3.258 1.00 57.12 135 GLY A O 1
ATOM 1055 N N . VAL A 1 136 ? -15.745 3.202 4.740 1.00 59.59 136 VAL A N 1
ATOM 1056 C CA . VAL A 1 136 ? -16.284 4.279 5.589 1.00 59.59 136 VAL A CA 1
ATOM 1057 C C . VAL A 1 136 ? -15.120 5.084 6.180 1.00 59.59 136 VAL A C 1
ATOM 1059 O O . VAL A 1 136 ? -15.212 6.301 6.324 1.00 59.59 136 VAL A O 1
ATOM 1062 N N . VAL A 1 137 ? -14.007 4.399 6.493 1.00 67.56 137 VAL A N 1
ATOM 1063 C CA . VAL A 1 137 ? -12.794 4.977 7.089 1.00 67.56 137 VAL A CA 1
ATOM 1064 C C . VAL A 1 137 ? -11.552 4.179 6.677 1.00 67.56 137 VAL A C 1
ATOM 1066 O O . VAL A 1 137 ? -11.562 2.953 6.770 1.00 67.56 137 VAL A O 1
ATOM 1069 N N . SER A 1 138 ? -10.458 4.856 6.302 1.00 73.00 138 SER A N 1
ATOM 1070 C CA . SER A 1 138 ? -9.094 4.293 6.255 1.00 73.00 138 SER A CA 1
ATOM 1071 C C . SER A 1 138 ? -8.126 5.222 7.000 1.00 73.00 138 SER A C 1
ATOM 1073 O O . SER A 1 138 ? -8.110 6.418 6.717 1.00 73.00 138 SER A O 1
ATOM 1075 N N . GLY A 1 139 ? -7.334 4.708 7.945 1.00 72.25 139 GLY A N 1
ATOM 1076 C CA . GLY A 1 139 ? -6.434 5.555 8.733 1.00 72.25 139 GLY A CA 1
ATOM 1077 C C . GLY A 1 139 ? -5.705 4.846 9.871 1.00 72.25 139 GLY A C 1
ATOM 1078 O O . GLY A 1 139 ? -5.827 3.637 10.066 1.00 72.25 139 GLY A O 1
ATOM 1079 N N . THR A 1 140 ? -4.953 5.627 10.644 1.00 72.19 140 THR A N 1
ATOM 1080 C CA . THR A 1 140 ? -4.341 5.174 11.894 1.00 72.19 140 THR A CA 1
ATOM 1081 C C . THR A 1 140 ? -5.409 5.008 12.978 1.00 72.19 140 THR A C 1
ATOM 1083 O O . THR A 1 140 ? -6.178 5.924 13.261 1.00 72.19 140 THR A O 1
ATOM 1086 N N . VAL A 1 141 ? -5.441 3.836 13.605 1.00 72.12 141 VAL A N 1
ATOM 1087 C CA . VAL A 1 141 ? -6.356 3.458 14.682 1.00 72.12 141 VAL A CA 1
ATOM 1088 C C . VAL A 1 141 ? -5.560 3.301 15.976 1.00 72.12 141 VAL A C 1
ATOM 1090 O O . VAL A 1 141 ? -4.589 2.544 16.025 1.00 72.12 141 VAL A O 1
ATOM 1093 N N . PHE A 1 142 ? -6.000 3.990 17.028 1.00 70.25 142 PHE A N 1
ATOM 1094 C CA . PHE A 1 142 ? -5.417 3.915 18.366 1.00 70.25 142 PHE A CA 1
ATOM 1095 C C . PHE A 1 142 ? -6.304 3.034 19.248 1.00 70.25 142 PHE A C 1
ATOM 1097 O O . PHE A 1 142 ? -7.438 3.381 19.566 1.00 70.25 142 PHE A O 1
ATOM 1104 N N . LEU A 1 143 ? -5.803 1.858 19.622 1.00 67.81 143 LEU A N 1
ATOM 1105 C CA . LEU A 1 143 ? -6.510 0.909 20.477 1.00 67.81 143 LEU A CA 1
ATOM 1106 C C . LEU A 1 143 ? -5.990 0.997 21.906 1.00 67.81 143 LEU A C 1
ATOM 1108 O O . LEU A 1 143 ? -4.859 0.592 22.185 1.00 67.81 143 LEU A O 1
ATOM 1112 N N . ARG A 1 144 ? -6.833 1.454 22.829 1.00 66.81 144 ARG A N 1
ATOM 1113 C CA . ARG A 1 144 ? -6.508 1.453 24.255 1.00 66.81 144 ARG A CA 1
ATOM 1114 C C . ARG A 1 144 ? -6.716 0.061 24.848 1.00 66.81 144 ARG A C 1
ATOM 1116 O O . ARG A 1 144 ? -7.780 -0.536 24.715 1.00 66.81 144 ARG A O 1
ATOM 1123 N N . ASN A 1 145 ? -5.685 -0.478 25.486 1.00 60.69 145 ASN A N 1
ATOM 1124 C CA . ASN A 1 145 ? -5.732 -1.762 26.174 1.00 60.69 145 ASN A CA 1
ATOM 1125 C C . ASN A 1 145 ? -6.286 -1.606 27.604 1.00 60.69 145 ASN A C 1
ATOM 1127 O O . ASN A 1 145 ? -6.327 -0.510 28.163 1.00 60.69 145 ASN A O 1
ATOM 1131 N N . GLN A 1 146 ? -6.667 -2.726 28.229 1.00 54.56 146 GLN A N 1
ATOM 1132 C CA . GLN A 1 146 ? -7.221 -2.755 29.595 1.00 54.56 146 GLN A CA 1
ATOM 1133 C C . GLN A 1 146 ? -6.246 -2.256 30.677 1.00 54.56 146 GLN A C 1
ATOM 1135 O O . GLN A 1 146 ? -6.667 -1.896 31.770 1.00 54.56 146 GLN A O 1
ATOM 1140 N N . LYS A 1 147 ? -4.943 -2.224 30.380 1.00 69.12 147 LYS A N 1
ATOM 1141 C CA . LYS A 1 147 ? -3.886 -1.720 31.267 1.00 69.12 147 LYS A CA 1
ATOM 1142 C C . LYS A 1 147 ? -3.571 -0.237 31.016 1.00 69.12 147 LYS A C 1
ATOM 1144 O O . LYS A 1 147 ? -2.592 0.273 31.549 1.00 69.12 147 LYS A O 1
ATOM 1149 N N . GLY A 1 148 ? -4.371 0.445 30.193 1.00 60.59 148 GLY A N 1
ATOM 1150 C CA . GLY A 1 148 ? -4.242 1.867 29.883 1.00 60.59 148 GLY A CA 1
ATOM 1151 C C . GLY A 1 148 ? -3.223 2.225 28.797 1.00 60.59 148 GLY A C 1
ATOM 1152 O O . GLY A 1 148 ? -3.119 3.403 28.472 1.00 60.59 148 GLY A O 1
ATOM 1153 N N . GLY A 1 149 ? -2.506 1.258 28.220 1.00 64.62 149 GLY A N 1
ATOM 1154 C CA . GLY A 1 149 ? -1.582 1.484 27.104 1.00 64.62 149 GLY A CA 1
ATOM 1155 C C . GLY A 1 149 ? -2.303 1.539 25.758 1.00 64.62 149 GLY A C 1
ATOM 1156 O O . GLY A 1 149 ? -3.256 0.797 25.536 1.00 64.62 149 GLY A O 1
ATOM 1157 N N . GLU A 1 150 ? -1.843 2.383 24.844 1.00 67.62 150 GLU A N 1
ATOM 1158 C CA . GLU A 1 150 ? -2.409 2.504 23.498 1.00 67.62 150 GLU A CA 1
ATOM 1159 C C . GLU A 1 150 ? -1.525 1.792 22.473 1.00 67.62 150 GLU A C 1
ATOM 1161 O O . GLU A 1 150 ? -0.300 1.880 22.522 1.00 67.62 150 GLU A O 1
ATOM 1166 N N . ASN A 1 151 ? -2.149 1.051 21.557 1.00 67.69 151 ASN A N 1
ATOM 1167 C CA . ASN A 1 151 ? -1.480 0.452 20.410 1.00 67.69 151 ASN A CA 1
ATOM 1168 C C . ASN A 1 151 ? -1.946 1.147 19.138 1.00 67.69 151 ASN A C 1
ATOM 1170 O O . ASN A 1 151 ? -3.145 1.229 18.876 1.00 67.69 151 ASN A O 1
ATOM 1174 N N . GLU A 1 152 ? -0.990 1.592 18.336 1.00 74.56 152 GLU A N 1
ATOM 1175 C CA . GLU A 1 152 ? -1.239 2.190 17.033 1.00 74.56 152 GLU A CA 1
ATOM 1176 C C . GLU A 1 152 ? -1.200 1.109 15.947 1.00 74.56 152 GLU A C 1
ATOM 1178 O O . GLU A 1 152 ? -0.252 0.322 15.866 1.00 74.56 152 GLU A O 1
ATOM 1183 N N . LYS A 1 153 ? -2.233 1.052 15.103 1.00 76.00 153 LYS A N 1
ATOM 1184 C CA . LYS A 1 153 ? -2.259 0.196 13.909 1.00 76.00 153 LYS A CA 1
ATOM 1185 C C . LYS A 1 153 ? -2.915 0.918 12.745 1.00 76.00 153 LYS A C 1
ATOM 1187 O O . LYS A 1 153 ? -3.818 1.720 12.943 1.00 76.00 153 LYS A O 1
ATOM 1192 N N . TRP A 1 154 ? -2.524 0.585 11.519 1.00 82.56 154 TRP A N 1
ATOM 1193 C CA . TRP A 1 154 ? -3.301 1.007 10.359 1.00 82.56 154 TRP A CA 1
ATOM 1194 C C . TRP A 1 154 ? -4.578 0.173 10.263 1.00 82.56 154 TRP A C 1
ATOM 1196 O O . TRP A 1 154 ? -4.528 -1.048 10.425 1.00 82.56 154 TRP A O 1
ATOM 1206 N N . GLY A 1 155 ? -5.718 0.804 9.999 1.00 82.69 155 GLY A N 1
ATOM 1207 C CA . GLY A 1 155 ? -7.002 0.121 9.939 1.00 82.69 155 GLY A CA 1
ATOM 1208 C C . GLY A 1 155 ? -7.947 0.660 8.873 1.00 82.69 155 GLY A C 1
ATOM 1209 O O . GLY A 1 155 ? -7.803 1.777 8.373 1.00 82.69 155 GLY A O 1
ATOM 1210 N N . ARG A 1 156 ? -8.930 -0.170 8.518 1.00 84.44 156 ARG A N 1
ATOM 1211 C CA . ARG A 1 156 ? -10.026 0.170 7.610 1.00 84.44 156 ARG A CA 1
ATOM 1212 C C . ARG A 1 156 ? -11.349 -0.321 8.178 1.00 84.44 156 ARG A C 1
ATOM 1214 O O . ARG A 1 156 ? -11.468 -1.503 8.491 1.00 84.44 156 ARG A O 1
ATOM 1221 N N . LEU A 1 157 ? -12.328 0.575 8.251 1.00 83.19 157 LEU A N 1
ATOM 1222 C CA . LEU A 1 157 ? -13.712 0.262 8.594 1.00 83.19 157 LEU A CA 1
ATOM 1223 C C . LEU A 1 157 ? -14.564 0.294 7.323 1.00 83.19 157 LEU A C 1
ATOM 1225 O O . LEU A 1 157 ? -14.599 1.303 6.615 1.00 83.19 157 LEU A O 1
ATOM 1229 N N . THR A 1 158 ? -15.262 -0.800 7.042 1.00 84.25 158 THR A N 1
ATOM 1230 C CA . THR A 1 158 ? -16.206 -0.923 5.925 1.00 84.25 158 THR A CA 1
ATOM 1231 C C . THR A 1 158 ? -17.604 -1.221 6.453 1.00 84.25 158 THR A C 1
ATOM 1233 O O . THR A 1 158 ? -17.746 -1.954 7.431 1.00 84.25 158 THR A O 1
ATOM 1236 N N . SER A 1 159 ? -18.628 -0.677 5.795 1.00 82.94 159 SER A N 1
ATOM 1237 C CA . SER A 1 159 ? -20.032 -1.016 6.044 1.00 82.94 159 SER A CA 1
ATOM 1238 C C . SER A 1 159 ? -20.545 -1.868 4.891 1.00 82.94 159 SER A C 1
ATOM 1240 O O . SER A 1 159 ? -20.352 -1.506 3.730 1.00 82.94 159 SER A O 1
ATOM 1242 N N . HIS A 1 160 ? -21.156 -3.007 5.203 1.00 81.19 160 HIS A N 1
ATOM 1243 C CA . HIS A 1 160 ? -21.811 -3.871 4.225 1.00 81.19 160 HIS A CA 1
ATOM 1244 C C . HIS A 1 160 ? -23.287 -3.477 4.036 1.00 81.19 160 HIS A C 1
ATOM 1246 O O . HIS A 1 160 ? -23.850 -2.707 4.814 1.00 81.19 160 HIS A O 1
ATOM 1252 N N . ALA A 1 161 ? -23.918 -3.983 2.970 1.00 77.31 161 ALA A N 1
ATOM 1253 C CA . ALA A 1 161 ? -25.285 -3.614 2.576 1.00 77.31 161 ALA A CA 1
ATOM 1254 C C . ALA A 1 161 ? -26.364 -3.974 3.619 1.00 77.31 161 ALA A C 1
ATOM 1256 O O . ALA A 1 161 ? -27.436 -3.382 3.630 1.00 77.31 161 ALA A O 1
ATOM 1257 N N . ASP A 1 162 ? -26.072 -4.926 4.498 1.00 81.50 162 ASP A N 1
ATOM 1258 C CA . ASP A 1 162 ? -26.900 -5.368 5.622 1.00 81.50 162 ASP A CA 1
ATOM 1259 C C . ASP A 1 162 ? -26.676 -4.542 6.906 1.00 81.50 162 ASP A C 1
ATOM 1261 O O . ASP A 1 162 ? -27.237 -4.857 7.955 1.00 81.50 162 ASP A O 1
ATOM 1265 N N . GLY A 1 163 ? -25.854 -3.489 6.842 1.00 78.44 163 GLY A N 1
ATOM 1266 C CA . GLY A 1 163 ? -25.487 -2.659 7.990 1.00 78.44 163 GLY A CA 1
ATOM 1267 C C . GLY A 1 163 ? -24.390 -3.264 8.870 1.00 78.44 163 GLY A C 1
ATOM 1268 O O . GLY A 1 163 ? -24.057 -2.687 9.906 1.00 78.44 163 GLY A O 1
ATOM 1269 N N . VAL A 1 164 ? -23.801 -4.402 8.482 1.00 85.25 164 VAL A N 1
ATOM 1270 C CA . VAL A 1 164 ? -22.708 -5.022 9.235 1.00 85.25 164 VAL A CA 1
ATOM 1271 C C . VAL A 1 164 ? -21.419 -4.227 9.044 1.00 85.25 164 VAL A C 1
ATOM 1273 O O . VAL A 1 164 ? -20.919 -4.044 7.931 1.00 85.25 164 VAL A O 1
ATOM 1276 N N . LEU A 1 165 ? -20.841 -3.792 10.162 1.00 86.69 165 LEU A N 1
ATOM 1277 C CA . LEU A 1 165 ? -19.549 -3.121 10.201 1.00 86.69 165 LEU A CA 1
ATOM 1278 C C . LEU A 1 165 ? -18.410 -4.144 10.283 1.00 86.69 165 LEU A C 1
ATOM 1280 O O . LEU A 1 165 ? -18.445 -5.082 11.082 1.00 86.69 165 LEU A O 1
ATOM 1284 N N . VAL A 1 166 ? -17.367 -3.945 9.477 1.00 88.31 166 VAL A N 1
ATOM 1285 C CA . VAL A 1 166 ? -16.159 -4.779 9.473 1.00 88.31 166 VAL A CA 1
ATOM 1286 C C . VAL A 1 166 ? -14.927 -3.899 9.640 1.00 88.31 166 VAL A C 1
ATOM 1288 O O . VAL A 1 166 ? -14.663 -3.027 8.815 1.00 88.31 166 VAL A O 1
ATOM 1291 N N . LEU A 1 167 ? -14.162 -4.148 10.704 1.00 85.94 167 LEU A N 1
ATOM 1292 C CA . LEU A 1 167 ? -12.907 -3.462 11.006 1.00 85.94 167 LEU A CA 1
ATOM 1293 C C . LEU A 1 167 ? -11.719 -4.381 10.712 1.00 85.94 167 LEU A C 1
ATOM 1295 O O . LEU A 1 167 ? -11.562 -5.435 11.330 1.00 85.94 167 LEU A O 1
ATOM 1299 N N . CYS A 1 168 ? -10.866 -3.965 9.786 1.00 87.62 168 CYS A N 1
ATOM 1300 C CA . CYS A 1 168 ? -9.635 -4.653 9.417 1.00 87.62 168 CYS A CA 1
ATOM 1301 C C . CYS A 1 168 ? -8.415 -3.865 9.897 1.00 87.62 168 CYS A C 1
ATOM 1303 O O . CYS A 1 168 ? -8.374 -2.652 9.711 1.00 87.62 168 CYS A O 1
ATOM 1305 N N . PHE A 1 169 ? -7.400 -4.547 10.426 1.00 87.31 169 PHE A N 1
ATOM 1306 C CA . PHE A 1 169 ? -6.087 -3.974 10.734 1.00 87.31 169 PHE A CA 1
ATOM 1307 C C . PHE A 1 169 ? -5.027 -4.503 9.784 1.00 87.31 169 PHE A C 1
ATOM 1309 O O . PHE A 1 169 ? -5.069 -5.669 9.404 1.00 87.31 169 PHE A O 1
ATOM 1316 N N . TYR A 1 170 ? -4.047 -3.669 9.463 1.00 88.38 170 TYR A N 1
ATOM 1317 C CA . TYR A 1 170 ? -2.947 -3.968 8.554 1.00 88.38 170 TYR A CA 1
ATOM 1318 C C . TYR A 1 170 ? -1.619 -3.613 9.226 1.00 88.38 170 TYR A C 1
ATOM 1320 O O . TYR A 1 170 ? -1.572 -2.733 10.090 1.00 88.38 170 TYR A O 1
ATOM 1328 N N . ASP A 1 171 ? -0.537 -4.276 8.816 1.00 89.19 171 ASP A N 1
ATOM 1329 C CA . ASP A 1 171 ? 0.810 -3.899 9.262 1.00 89.19 171 ASP A CA 1
ATOM 1330 C C . ASP A 1 171 ? 1.261 -2.571 8.640 1.00 89.19 171 ASP A C 1
ATOM 1332 O O . ASP A 1 171 ? 2.026 -1.831 9.255 1.00 89.19 171 ASP A O 1
ATOM 1336 N N . ALA A 1 172 ? 0.769 -2.245 7.440 1.00 88.38 172 ALA A N 1
ATOM 1337 C CA . ALA A 1 172 ? 1.004 -0.966 6.789 1.00 88.38 172 ALA A CA 1
ATOM 1338 C C . ALA A 1 172 ? -0.135 -0.567 5.836 1.00 88.38 172 ALA A C 1
ATOM 1340 O O . ALA A 1 172 ? -0.965 -1.384 5.441 1.00 88.38 172 ALA A O 1
ATOM 1341 N N . GLU A 1 173 ? -0.147 0.706 5.439 1.00 84.19 173 GLU A N 1
ATOM 1342 C CA . GLU A 1 173 ? -1.203 1.319 4.623 1.00 84.19 173 GLU A CA 1
ATOM 1343 C C . GLU A 1 173 ? -1.451 0.629 3.277 1.00 84.19 173 GLU A C 1
ATOM 1345 O O . GLU A 1 173 ? -2.600 0.454 2.870 1.00 84.19 173 GLU A O 1
ATOM 1350 N N . PHE A 1 174 ? -0.379 0.232 2.592 1.00 87.12 174 PHE A N 1
ATOM 1351 C CA . PHE A 1 174 ? -0.446 -0.348 1.253 1.00 87.12 174 PHE A CA 1
ATOM 1352 C C . PHE A 1 174 ? -0.482 -1.885 1.253 1.00 87.12 174 PHE A C 1
ATOM 1354 O O . PHE A 1 174 ? -0.428 -2.488 0.178 1.00 87.12 174 PHE A O 1
ATOM 1361 N N . ASP A 1 175 ? -0.573 -2.533 2.420 1.00 88.88 175 ASP A N 1
ATOM 1362 C CA . ASP A 1 175 ? -0.643 -3.993 2.485 1.00 88.88 175 ASP A CA 1
ATOM 1363 C C . ASP A 1 175 ? -2.001 -4.530 2.012 1.00 88.88 175 ASP A C 1
ATOM 1365 O O . ASP A 1 175 ? -3.066 -3.933 2.204 1.00 88.88 175 ASP A O 1
ATOM 1369 N N . VAL A 1 176 ? -1.960 -5.684 1.341 1.00 83.31 176 VAL A N 1
ATOM 1370 C CA . VAL A 1 176 ? -3.160 -6.275 0.739 1.00 83.31 176 VAL A CA 1
ATOM 1371 C C . VAL A 1 176 ? -4.030 -6.952 1.786 1.00 83.31 176 VAL A C 1
ATOM 1373 O O . VAL A 1 176 ? -5.241 -6.708 1.822 1.00 83.31 176 VAL A O 1
ATOM 1376 N N . ASP A 1 177 ? -3.394 -7.768 2.619 1.00 85.62 177 ASP A N 1
ATOM 1377 C CA . ASP A 1 177 ? -4.053 -8.672 3.548 1.00 85.62 177 ASP A CA 1
ATOM 1378 C C . ASP A 1 177 ? -4.052 -8.083 4.963 1.00 85.62 177 ASP A C 1
ATOM 1380 O O . ASP A 1 177 ? -3.002 -7.633 5.438 1.00 85.62 177 ASP A O 1
ATOM 1384 N N . PRO A 1 178 ? -5.208 -8.070 5.648 1.00 89.19 178 PRO A N 1
ATOM 1385 C CA . PRO A 1 178 ? -5.271 -7.623 7.025 1.00 89.19 178 PRO A CA 1
ATOM 1386 C C . PRO A 1 178 ? -4.630 -8.649 7.965 1.00 89.19 178 PRO A C 1
ATOM 1388 O O . PRO A 1 178 ? -4.782 -9.856 7.790 1.00 89.19 178 PRO A O 1
ATOM 1391 N N . VAL A 1 179 ? -3.973 -8.162 9.015 1.00 90.00 179 VAL A N 1
ATOM 1392 C CA . VAL A 1 179 ? -3.474 -8.992 10.123 1.00 90.00 179 VAL A CA 1
ATOM 1393 C C . VAL A 1 179 ? -4.563 -9.357 11.124 1.00 90.00 179 VAL A C 1
ATOM 1395 O O . VAL A 1 179 ? -4.429 -10.334 11.855 1.00 90.00 179 VAL A O 1
ATOM 1398 N N . ALA A 1 180 ? -5.644 -8.579 11.168 1.00 87.94 180 ALA A N 1
ATOM 1399 C CA . ALA A 1 180 ? -6.813 -8.882 11.977 1.00 87.94 180 ALA A CA 1
ATOM 1400 C C . ALA A 1 180 ? -8.078 -8.351 11.304 1.00 87.94 180 ALA A C 1
ATOM 1402 O O . ALA A 1 180 ? -8.058 -7.288 10.681 1.00 87.94 180 ALA A O 1
ATOM 1403 N N . ARG A 1 181 ? -9.181 -9.085 11.451 1.00 90.81 181 ARG A N 1
ATOM 1404 C CA . ARG A 1 181 ? -10.499 -8.727 10.925 1.00 90.81 181 ARG A CA 1
ATOM 1405 C C . ARG A 1 181 ? -11.549 -8.977 11.999 1.00 90.81 181 ARG A C 1
ATOM 1407 O O . ARG A 1 181 ? -11.629 -10.081 12.529 1.00 90.81 181 ARG A O 1
ATOM 1414 N N . TYR A 1 182 ? -12.364 -7.967 12.269 1.00 87.12 182 TYR A N 1
ATOM 1415 C CA . TYR A 1 182 ? -13.417 -8.000 13.275 1.00 87.12 182 TYR A CA 1
ATOM 1416 C C . TYR A 1 182 ? -14.757 -7.659 12.632 1.00 87.12 182 TYR A C 1
ATOM 1418 O O . TYR A 1 182 ? -14.883 -6.637 11.960 1.00 87.12 182 TYR A O 1
ATOM 1426 N N . VAL A 1 183 ? -15.750 -8.520 12.845 1.00 88.94 183 VAL A N 1
ATOM 1427 C CA . VAL A 1 183 ? -17.148 -8.255 12.490 1.00 88.94 183 VAL A CA 1
ATOM 1428 C C . VAL A 1 183 ? -17.817 -7.642 13.715 1.00 88.94 183 VAL A C 1
ATOM 1430 O O . VAL A 1 183 ? -17.847 -8.257 14.779 1.00 88.94 183 VAL A O 1
ATOM 1433 N N . LEU A 1 184 ? -18.305 -6.414 13.580 1.00 85.88 184 LEU A N 1
ATOM 1434 C CA . LEU A 1 184 ? -18.788 -5.591 14.685 1.00 85.88 184 LEU A CA 1
ATOM 1435 C C . LEU A 1 184 ? -20.319 -5.599 14.728 1.00 85.88 184 LEU A C 1
ATOM 1437 O O . LEU A 1 184 ? -20.979 -4.620 14.382 1.00 85.88 184 LEU A O 1
ATOM 1441 N N . LEU A 1 185 ? -20.892 -6.728 15.143 1.00 84.44 185 LEU A N 1
ATOM 1442 C CA . LEU A 1 185 ? -22.342 -6.865 15.306 1.00 84.44 185 LEU A CA 1
ATOM 1443 C C . LEU A 1 185 ? -22.834 -5.998 16.470 1.00 84.44 185 LEU A C 1
ATOM 1445 O O . LEU A 1 185 ? -22.221 -5.996 17.531 1.00 84.44 185 LEU A O 1
ATOM 1449 N N . GLY A 1 186 ? -23.930 -5.264 16.266 1.00 80.06 186 GLY A N 1
ATOM 1450 C CA . GLY A 1 186 ? -24.533 -4.413 17.300 1.00 80.06 186 GLY A CA 1
ATOM 1451 C C . GLY A 1 186 ? -23.758 -3.129 17.623 1.00 80.06 186 GLY A C 1
ATOM 1452 O O . GLY A 1 186 ? -24.185 -2.370 18.492 1.00 80.06 186 GLY A O 1
ATOM 1453 N N . PHE A 1 187 ? -22.637 -2.864 16.941 1.00 82.50 187 PHE A N 1
ATOM 1454 C CA . PHE A 1 187 ? -21.930 -1.591 17.060 1.00 82.50 187 PHE A CA 1
ATOM 1455 C C . PHE A 1 187 ? -22.619 -0.514 16.223 1.00 82.50 187 PHE A C 1
ATOM 1457 O O . PHE A 1 187 ? -22.972 -0.736 15.066 1.00 82.50 187 PHE A O 1
ATOM 1464 N N . THR A 1 188 ? -22.741 0.680 16.790 1.00 81.81 188 THR A N 1
ATOM 1465 C CA . THR A 1 188 ? -23.156 1.892 16.088 1.00 81.81 188 THR A CA 1
ATOM 1466 C C . THR A 1 188 ? -21.943 2.777 15.821 1.00 81.81 188 THR A C 1
ATOM 1468 O O . THR A 1 188 ? -21.036 2.866 16.647 1.00 81.81 188 THR A O 1
ATOM 1471 N N . LEU A 1 189 ? -21.907 3.415 14.649 1.00 80.81 189 LEU A N 1
ATOM 1472 C CA . LEU A 1 189 ? -20.866 4.370 14.272 1.00 80.81 189 LEU A CA 1
ATOM 1473 C C . LEU A 1 189 ? -21.386 5.798 14.455 1.00 80.81 189 LEU A C 1
ATOM 1475 O O . LEU A 1 189 ? -22.341 6.198 13.792 1.00 80.81 189 LEU A O 1
ATOM 1479 N N . CYS A 1 190 ? -20.719 6.570 15.304 1.00 79.06 190 CYS A N 1
ATOM 1480 C CA . CYS A 1 190 ? -20.897 8.009 15.436 1.00 79.06 190 CYS A CA 1
ATOM 1481 C C . CYS A 1 190 ? -19.737 8.733 14.744 1.00 79.06 190 CYS A C 1
ATOM 1483 O O . CYS A 1 190 ? -18.586 8.305 14.841 1.00 79.06 190 CYS A O 1
ATOM 1485 N N . VAL A 1 191 ? -20.034 9.839 14.064 1.00 77.81 191 VAL A N 1
ATOM 1486 C CA . VAL A 1 191 ? -19.033 10.693 13.410 1.00 77.81 191 VAL A CA 1
ATOM 1487 C C . VAL A 1 191 ? -19.180 12.106 13.949 1.00 77.81 191 VAL A C 1
ATOM 1489 O O . VAL A 1 191 ? -20.282 12.649 13.965 1.00 77.81 191 VAL A O 1
ATOM 1492 N N . GLN A 1 192 ? -18.072 12.689 14.385 1.00 78.00 192 GLN A N 1
ATOM 1493 C CA . GLN A 1 192 ? -17.985 14.060 14.857 1.00 78.00 192 GLN A CA 1
ATOM 1494 C C . GLN A 1 192 ? -16.978 14.822 13.995 1.00 78.00 192 GLN A C 1
ATOM 1496 O O . GLN A 1 192 ? -15.824 14.415 13.865 1.00 78.00 192 GLN A O 1
ATOM 1501 N N . GLU A 1 193 ? -17.411 15.934 13.411 1.00 77.88 193 GLU A N 1
ATOM 1502 C CA . GLU A 1 193 ? -16.511 16.884 12.756 1.00 77.88 193 GLU A CA 1
ATOM 1503 C C . GLU A 1 193 ? -15.692 17.621 13.825 1.00 77.88 193 GLU A C 1
ATOM 1505 O O . GLU A 1 193 ? -16.221 18.017 14.865 1.00 77.88 193 GLU A O 1
ATOM 1510 N N . LEU A 1 194 ? -14.394 17.772 13.584 1.00 72.44 194 LEU A N 1
ATOM 1511 C CA . LEU A 1 194 ? -13.471 18.499 14.447 1.00 72.44 194 LEU A CA 1
ATOM 1512 C C . LEU A 1 194 ? -13.252 19.911 13.907 1.00 72.44 194 LEU A C 1
ATOM 1514 O O . LEU A 1 194 ? -13.280 20.136 12.697 1.00 72.44 194 LEU A O 1
ATOM 1518 N N . ASP A 1 195 ? -12.930 20.841 14.804 1.00 72.56 195 ASP A N 1
ATOM 1519 C CA . ASP A 1 195 ? -12.716 22.259 14.479 1.00 72.56 195 ASP A CA 1
ATOM 1520 C C . ASP A 1 195 ? -11.586 22.493 13.457 1.00 72.56 195 ASP A C 1
ATOM 1522 O O . ASP A 1 195 ? -11.526 23.537 12.811 1.00 72.56 195 ASP A O 1
ATOM 1526 N N . ASP A 1 196 ? -10.690 21.516 13.279 1.00 66.56 196 ASP A N 1
ATOM 1527 C CA . ASP A 1 196 ? -9.601 21.552 12.300 1.00 66.56 196 ASP A CA 1
ATOM 1528 C C . ASP A 1 196 ? -9.940 20.901 10.945 1.00 66.56 196 ASP A C 1
ATOM 1530 O O . ASP A 1 196 ? -9.051 20.681 10.116 1.00 66.56 196 ASP A O 1
ATOM 1534 N N . GLY A 1 197 ? -11.218 20.585 10.713 1.00 62.41 197 GLY A N 1
ATOM 1535 C CA . GLY A 1 197 ? -11.718 19.955 9.489 1.00 62.41 197 GLY A CA 1
ATOM 1536 C C . GLY A 1 197 ? -11.446 18.449 9.395 1.00 62.41 197 GLY A C 1
ATOM 1537 O O . GLY A 1 197 ? -11.629 17.855 8.331 1.00 62.41 197 GLY A O 1
ATOM 1538 N N . GLY A 1 198 ? -10.960 17.819 10.470 1.00 64.12 198 GLY A N 1
ATOM 1539 C CA . GLY A 1 198 ? -10.866 16.362 10.587 1.00 64.12 198 GLY A CA 1
ATOM 1540 C C . GLY A 1 198 ? -12.177 15.720 11.050 1.00 64.12 198 GLY A C 1
ATOM 1541 O O . GLY A 1 198 ? -13.058 16.394 11.566 1.00 64.12 198 GLY A O 1
ATOM 1542 N N . ARG A 1 199 ? -12.280 14.391 10.938 1.00 69.62 199 ARG A N 1
ATOM 1543 C CA . ARG A 1 199 ? -13.413 13.620 11.477 1.00 69.62 199 ARG A CA 1
ATOM 1544 C C . ARG A 1 199 ? -12.945 12.676 12.578 1.00 69.62 199 ARG A C 1
ATOM 1546 O O . ARG A 1 199 ? -12.003 11.900 12.385 1.00 69.62 199 ARG A O 1
ATOM 1553 N N . LEU A 1 200 ? -13.597 12.750 13.732 1.00 72.50 200 LEU A N 1
ATOM 1554 C CA . LEU A 1 200 ? -13.498 11.778 14.813 1.00 72.50 200 LEU A CA 1
ATOM 1555 C C . LEU A 1 200 ? -14.615 10.750 14.652 1.00 72.50 200 LEU A C 1
ATOM 1557 O O . LEU A 1 200 ? -15.773 11.100 14.452 1.00 72.50 200 LEU A O 1
ATOM 1561 N N . PHE A 1 201 ? -14.262 9.478 14.745 1.00 73.81 201 PHE A N 1
ATOM 1562 C CA . PHE A 1 201 ? -15.200 8.376 14.627 1.00 73.81 201 PHE A CA 1
ATOM 1563 C C . PHE A 1 201 ? -15.207 7.585 15.927 1.00 73.81 201 PHE A C 1
ATOM 1565 O O . PHE A 1 201 ? -14.150 7.225 16.453 1.00 73.81 201 PHE A O 1
ATOM 1572 N N . GLU A 1 202 ? -16.405 7.279 16.406 1.00 75.94 202 GLU A N 1
ATOM 1573 C CA . GLU A 1 202 ? -16.624 6.483 17.603 1.00 75.94 202 GLU A CA 1
ATOM 1574 C C . GLU A 1 202 ? -17.520 5.290 17.263 1.00 75.94 202 GLU A C 1
ATOM 1576 O O . GLU A 1 202 ? -18.662 5.448 16.836 1.00 75.94 202 GLU A O 1
ATOM 1581 N N . LEU A 1 203 ? -17.005 4.080 17.460 1.00 77.19 203 LEU A N 1
ATOM 1582 C CA . LEU A 1 203 ? -17.784 2.849 17.414 1.00 77.19 203 LEU A CA 1
ATOM 1583 C C . LEU A 1 203 ? -18.253 2.522 18.826 1.00 77.19 203 LEU A C 1
ATOM 1585 O O . LEU A 1 203 ? -17.415 2.281 19.692 1.00 77.19 203 LEU A O 1
ATOM 1589 N N . ARG A 1 204 ? -19.565 2.472 19.062 1.00 76.88 204 ARG A N 1
ATOM 1590 C CA . ARG A 1 204 ? -20.155 2.167 20.373 1.00 76.88 204 ARG A CA 1
ATOM 1591 C C . ARG A 1 204 ? -20.948 0.875 20.317 1.00 76.88 204 ARG A C 1
ATOM 1593 O O . ARG A 1 204 ? -21.780 0.697 19.439 1.00 76.88 204 ARG A O 1
ATOM 1600 N N . HIS A 1 205 ? -20.749 0.007 21.296 1.00 79.06 205 HIS A N 1
ATOM 1601 C CA . HIS A 1 205 ? -21.604 -1.148 21.532 1.00 79.06 205 HIS A CA 1
ATOM 1602 C C . HIS A 1 205 ? -22.223 -1.038 22.919 1.00 79.06 205 HIS A C 1
ATOM 1604 O O . HIS A 1 205 ? -21.514 -1.070 23.929 1.00 79.06 205 HIS A O 1
ATOM 1610 N N . ALA A 1 206 ? -23.547 -0.909 22.976 1.00 69.94 206 ALA A N 1
ATOM 1611 C CA . ALA A 1 206 ? -24.283 -0.927 24.232 1.00 69.94 206 ALA A CA 1
ATOM 1612 C C . ALA A 1 206 ? -24.418 -2.373 24.725 1.00 69.94 206 ALA A C 1
ATOM 1614 O O . ALA A 1 206 ? -24.758 -3.277 23.962 1.00 69.94 206 ALA A O 1
ATOM 1615 N N . ASN A 1 207 ? -24.123 -2.610 25.999 1.00 63.00 207 ASN A N 1
ATOM 1616 C CA . ASN A 1 207 ? -24.319 -3.920 26.599 1.00 63.00 207 ASN A CA 1
ATOM 1617 C C . ASN A 1 207 ? -25.830 -4.155 26.779 1.00 63.00 207 ASN A C 1
ATOM 1619 O O . ASN A 1 207 ? -26.470 -3.479 27.577 1.00 63.00 207 ASN A O 1
ATOM 1623 N N . GLN A 1 208 ? -26.405 -5.086 26.011 1.00 61.25 208 GLN A N 1
ATOM 1624 C CA . GLN A 1 208 ? -27.855 -5.338 25.968 1.00 61.25 208 GLN A CA 1
ATOM 1625 C C . GLN A 1 208 ? -28.400 -6.032 27.233 1.00 61.25 208 GLN A C 1
ATOM 1627 O O . GLN A 1 208 ? -29.601 -6.257 27.334 1.00 61.25 208 GLN A O 1
ATOM 1632 N N . VAL A 1 209 ? -27.524 -6.385 28.185 1.00 60.69 209 VAL A N 1
ATOM 1633 C CA . VAL A 1 209 ? -27.873 -7.134 29.405 1.00 60.69 209 VAL A CA 1
ATOM 1634 C C . VAL A 1 209 ? -27.715 -6.295 30.681 1.00 60.69 209 VAL A C 1
ATOM 1636 O O . VAL A 1 209 ? -28.439 -6.522 31.641 1.00 60.69 209 VAL A O 1
ATOM 1639 N N . ASN A 1 210 ? -26.800 -5.319 30.710 1.00 55.59 210 ASN A N 1
ATOM 1640 C CA . ASN A 1 210 ? -26.579 -4.424 31.853 1.00 55.59 210 ASN A CA 1
ATOM 1641 C C . ASN A 1 210 ? -26.133 -3.045 31.346 1.00 55.59 210 ASN A C 1
ATOM 1643 O O . ASN A 1 210 ? -25.098 -2.937 30.691 1.00 55.59 210 ASN A O 1
ATOM 1647 N N . GLU A 1 211 ? -26.861 -1.983 31.693 1.00 56.94 211 GLU A N 1
ATOM 1648 C CA . GLU A 1 211 ? -26.643 -0.603 31.211 1.00 56.94 211 GLU A CA 1
ATOM 1649 C C . GLU A 1 211 ? -25.303 0.042 31.641 1.00 56.94 211 GLU A C 1
ATOM 1651 O O . GLU A 1 211 ? -25.015 1.182 31.286 1.00 56.94 211 GLU A O 1
ATOM 1656 N N . SER A 1 212 ? -24.452 -0.658 32.397 1.00 51.81 212 SER A N 1
ATOM 1657 C CA . SER A 1 212 ? -23.322 -0.057 33.118 1.00 51.81 212 SER A CA 1
ATOM 1658 C C . SER A 1 212 ? -21.944 -0.166 32.451 1.00 51.81 212 SER A C 1
ATOM 1660 O O . SER A 1 212 ? -20.985 0.388 32.982 1.00 51.81 212 SER A O 1
ATOM 1662 N N . SER A 1 213 ? -21.781 -0.835 31.303 1.00 57.09 213 SER A N 1
ATOM 1663 C CA . SER A 1 213 ? -20.479 -0.835 30.598 1.00 57.09 213 SER A CA 1
ATOM 1664 C C . SER A 1 213 ? -20.580 -1.240 29.123 1.00 57.09 213 SER A C 1
ATOM 1666 O O . SER A 1 213 ? -20.444 -2.406 28.760 1.00 57.09 213 SER A O 1
ATOM 1668 N N . GLY A 1 214 ? -20.822 -0.259 28.250 1.00 59.78 214 GLY A N 1
ATOM 1669 C CA . GLY A 1 214 ? -20.633 -0.421 26.805 1.00 59.78 214 GLY A CA 1
ATOM 1670 C C . GLY A 1 214 ? -19.151 -0.397 26.406 1.00 59.78 214 GLY A C 1
ATOM 1671 O O . GLY A 1 214 ? -18.311 0.111 27.146 1.00 59.78 214 GLY A O 1
ATOM 1672 N N . ILE A 1 215 ? -18.827 -0.929 25.225 1.00 66.62 215 ILE A N 1
ATOM 1673 C CA . ILE A 1 215 ? -17.478 -0.862 24.634 1.00 66.62 215 ILE A CA 1
ATOM 1674 C C . ILE A 1 215 ? -17.461 0.281 23.619 1.00 66.62 215 ILE A C 1
ATOM 1676 O O . ILE A 1 215 ? -18.330 0.324 22.747 1.00 66.62 215 ILE A O 1
ATOM 1680 N N . SER A 1 216 ? -16.482 1.186 23.707 1.00 64.00 216 SER A N 1
ATOM 1681 C CA . SER A 1 216 ? -16.248 2.216 22.691 1.00 64.00 216 SER A CA 1
ATOM 1682 C C . SER A 1 216 ? -14.842 2.130 22.095 1.00 64.00 216 SER A C 1
ATOM 1684 O O . SER A 1 216 ? -13.858 1.923 22.805 1.00 64.00 216 SER A O 1
ATOM 1686 N N . LEU A 1 217 ? -14.749 2.259 20.770 1.00 67.69 217 LEU A N 1
ATOM 1687 C CA . LEU A 1 217 ? -13.493 2.365 20.024 1.00 67.69 217 LEU A CA 1
ATOM 1688 C C . LEU A 1 217 ? -13.468 3.715 19.312 1.00 67.69 217 LEU A C 1
ATOM 1690 O O . LEU A 1 217 ? -14.419 4.059 18.614 1.00 67.69 217 LEU A O 1
ATOM 1694 N N . HIS A 1 218 ? -12.371 4.450 19.459 1.00 64.25 218 HIS A N 1
ATOM 1695 C CA . HIS A 1 218 ? -12.207 5.790 18.899 1.00 64.25 218 HIS A CA 1
ATOM 1696 C C . HIS A 1 218 ? -11.079 5.788 17.877 1.00 64.25 218 HIS A C 1
ATOM 1698 O O . HIS A 1 218 ? -10.014 5.224 18.128 1.00 64.25 218 HIS A O 1
ATOM 1704 N N . PHE A 1 219 ? -11.279 6.434 16.735 1.00 64.75 219 PHE A N 1
ATOM 1705 C CA . PHE A 1 219 ? -10.193 6.693 15.793 1.00 64.75 219 PHE A CA 1
ATOM 1706 C C . PHE A 1 219 ? -10.433 7.996 15.031 1.00 64.75 219 PHE A C 1
ATOM 1708 O O . PHE A 1 219 ? -11.566 8.423 14.808 1.00 64.75 219 PHE A O 1
ATOM 1715 N N . ARG A 1 220 ? -9.343 8.655 14.640 1.00 60.69 220 ARG A N 1
ATOM 1716 C CA . ARG A 1 220 ? -9.367 9.967 13.993 1.00 60.69 220 ARG A CA 1
ATOM 1717 C C . ARG A 1 220 ? -8.838 9.847 12.572 1.00 60.69 220 ARG A C 1
ATOM 1719 O O . ARG A 1 220 ? -7.781 9.260 12.361 1.00 60.69 220 ARG A O 1
ATOM 1726 N N . VAL A 1 221 ? -9.531 10.455 11.613 1.00 58.88 221 VAL A N 1
ATOM 1727 C CA . VAL A 1 221 ? -9.010 10.647 10.254 1.00 58.88 221 VAL A CA 1
ATOM 1728 C C . VAL A 1 221 ? -8.858 12.139 10.013 1.00 58.88 221 VAL A C 1
ATOM 1730 O O . VAL A 1 221 ? -9.826 12.897 10.075 1.00 58.88 221 VAL A O 1
ATOM 1733 N N . ALA A 1 222 ? -7.623 12.571 9.774 1.00 47.94 222 ALA A N 1
ATOM 1734 C CA . ALA A 1 222 ? -7.339 13.955 9.427 1.00 47.94 222 ALA A CA 1
ATOM 1735 C C . ALA A 1 222 ? -7.854 14.278 8.012 1.00 47.94 222 ALA A C 1
ATOM 1737 O O . ALA A 1 222 ? -7.892 13.405 7.144 1.00 47.94 222 ALA A O 1
ATOM 1738 N N . HIS A 1 223 ? -8.217 15.541 7.778 1.00 49.06 223 HIS A N 1
ATOM 1739 C CA . HIS A 1 223 ? -8.525 16.076 6.450 1.00 49.06 223 HIS A CA 1
ATOM 1740 C C . HIS A 1 223 ? -7.408 15.732 5.444 1.00 49.06 223 HIS A C 1
ATOM 1742 O O . HIS A 1 223 ? -6.230 15.700 5.816 1.00 49.06 223 HIS A O 1
ATOM 1748 N N . SER A 1 224 ? -7.743 15.533 4.164 1.00 43.50 224 SER A N 1
ATOM 1749 C CA . SER A 1 224 ? -6.768 15.227 3.098 1.00 43.50 224 SER A CA 1
ATOM 1750 C C . SER A 1 224 ? -5.602 16.230 3.055 1.00 43.50 224 SER A C 1
ATOM 1752 O O . SER A 1 224 ? -4.453 15.831 2.896 1.00 43.50 224 SER A O 1
ATOM 1754 N N . GLY A 1 225 ? -5.868 17.513 3.327 1.00 40.75 225 GLY A N 1
ATOM 1755 C CA . GLY A 1 225 ? -4.842 18.565 3.420 1.00 40.75 225 GLY A CA 1
ATOM 1756 C C . GLY A 1 225 ? -3.971 18.556 4.691 1.00 40.75 225 GLY A C 1
ATOM 1757 O O . GLY A 1 225 ? -2.936 19.219 4.729 1.00 40.75 225 GLY A O 1
ATOM 1758 N N . SER A 1 226 ? -4.350 17.818 5.736 1.00 36.03 226 SER A N 1
ATOM 1759 C CA . SER A 1 226 ? -3.566 17.675 6.975 1.00 36.03 226 SER A CA 1
ATOM 1760 C C . SER A 1 226 ? -2.661 16.438 6.942 1.00 36.03 226 SER A C 1
ATOM 1762 O O . SER A 1 226 ? -1.591 16.448 7.548 1.00 36.03 226 SER A O 1
ATOM 1764 N N . ALA A 1 227 ? -3.030 15.410 6.168 1.00 35.38 227 ALA A N 1
ATOM 1765 C CA . ALA A 1 227 ? -2.150 14.280 5.865 1.00 35.38 227 ALA A CA 1
ATOM 1766 C C . ALA A 1 227 ? -0.930 14.703 5.016 1.00 35.38 227 ALA A C 1
ATOM 1768 O O . ALA A 1 227 ? 0.156 14.157 5.197 1.00 35.38 227 ALA A O 1
ATOM 1769 N N . GLU A 1 228 ? -1.070 15.721 4.156 1.00 33.78 228 GLU A N 1
ATOM 1770 C CA . GLU A 1 228 ? 0.047 16.288 3.380 1.00 33.78 228 GLU A CA 1
ATOM 1771 C C . GLU A 1 228 ? 1.040 17.088 4.244 1.00 33.78 228 GLU A C 1
ATOM 1773 O O . GLU A 1 228 ? 2.247 17.026 4.006 1.00 33.78 228 GLU A O 1
ATOM 1778 N N . ARG A 1 229 ? 0.584 17.763 5.312 1.00 27.77 229 ARG A N 1
ATOM 1779 C CA . ARG A 1 229 ? 1.473 18.519 6.225 1.00 27.77 229 ARG A CA 1
ATOM 1780 C C . ARG A 1 229 ? 2.359 17.633 7.100 1.00 27.77 229 ARG A C 1
ATOM 1782 O O . ARG A 1 229 ? 3.371 18.105 7.611 1.00 27.77 229 ARG A O 1
ATOM 1789 N N . LEU A 1 230 ? 2.022 16.352 7.253 1.00 32.69 230 LEU A N 1
ATOM 1790 C CA . LEU A 1 230 ? 2.867 15.386 7.964 1.00 32.69 230 LEU A CA 1
ATOM 1791 C C . LEU A 1 230 ? 4.065 14.901 7.123 1.00 32.69 230 LEU A C 1
ATOM 1793 O O . LEU A 1 230 ? 4.945 14.236 7.666 1.00 32.69 230 LEU A O 1
ATOM 1797 N N . PHE A 1 231 ? 4.150 15.276 5.838 1.00 30.22 231 PHE A N 1
ATOM 1798 C CA . PHE A 1 231 ? 5.293 14.977 4.964 1.00 30.22 231 PHE A CA 1
ATOM 1799 C C . PHE A 1 231 ? 6.160 16.195 4.604 1.00 30.22 231 PHE A C 1
ATOM 1801 O O . PHE A 1 231 ? 7.095 16.060 3.818 1.00 30.22 231 PHE A O 1
ATOM 1808 N N . THR A 1 232 ? 5.930 17.365 5.205 1.00 27.89 232 THR A N 1
ATOM 1809 C CA . THR A 1 232 ? 6.783 18.547 5.002 1.00 27.89 232 THR A CA 1
ATOM 1810 C C . THR A 1 232 ? 7.587 18.879 6.255 1.00 27.89 232 THR A C 1
ATOM 1812 O O . THR A 1 232 ? 7.202 19.761 7.013 1.00 27.89 232 THR A O 1
ATOM 1815 N N . TRP A 1 233 ? 8.722 18.195 6.446 1.00 28.69 233 TRP A N 1
ATOM 1816 C CA . TRP A 1 233 ? 9.852 18.688 7.249 1.00 28.69 233 TRP A CA 1
ATOM 1817 C C . TRP A 1 233 ? 11.192 18.188 6.684 1.00 28.69 233 TRP A C 1
ATOM 1819 O O . TRP A 1 233 ? 11.765 17.221 7.186 1.00 28.69 233 TRP A O 1
ATOM 1829 N N . ARG A 1 234 ? 11.673 18.848 5.623 1.00 29.11 234 ARG A N 1
ATOM 1830 C CA . ARG A 1 234 ? 12.984 19.525 5.492 1.00 29.11 234 ARG A CA 1
ATOM 1831 C C . ARG A 1 234 ? 13.241 19.919 4.043 1.00 29.11 234 ARG A C 1
ATOM 1833 O O . ARG A 1 234 ? 13.065 19.053 3.162 1.00 29.11 234 ARG A O 1
#

Organism: Wuchereria bancrofti (NCBI:txid6293)

Secondary structure (DSSP, 8-state):
-----------------------------------------GGG-SB-SBTT---B-SSSS--EE-TTT--EE-GGG-EEEEEEETTEEEEEEE-HHHHHHHHHH--S-GGG---B--TTTTPPBP-HHHHHHSSSEEEEEEEE-TTS-EEEEEEEEEE-TTS-EEEEEESSTT-SS-SEEEEETTEEEEEEE-TTS-EEEEEEE--SS-TT--EEEEEEE--HHHHHHTT---

Radius of gyration: 26.58 Å; chains: 1; bounding box: 69×67×73 Å

pLDDT: mean 71.56, std 22.85, range [25.27, 98.12]

Foldseek 3Di:
DDDDDD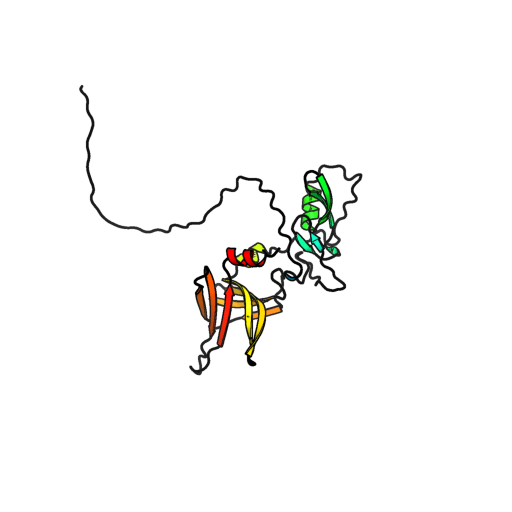DDDDDDDDDDDDDDDPPPPPDDPDDPPVDQADQDDPQQDQAAQWVVGGDGDDPVFHWDAANNHNGTHTQLQWWWAFDDDPHGTDTDTHGLVVLVVRVVVDPDDPVPDPTGHRNPNVIDGHPQVVVCVQFPDWAWFWDQDPVRDTDIFTWTWHADPVRWIKIFTPSHSSYDDGPDIDTDPQWDWDWDQDPQRKIKIKTWHQDPPDRPDIDITIDIDGDPVVVVVVPDDD

InterPro domains:
  IPR000306 FYVE zinc finger [PF01363] (39-102)
  IPR000306 FYVE zinc finger [SM00064] (34-104)
  IPR011011 Zinc finger, FYVE/PHD-type [SSF57903] (37-105)
  IPR013083 Zinc finger, RING/FYVE/PHD-type [G3DSA:3.30.40.10] (28-106)
  IPR017455 Zinc finger, FYVE-related [PS50178] (53-103)
  IPR052113 FYVE-type Zinc Finger Domain-Containing Protein [PTHR39490] (37-104)

Sequence (234 aa):
MHVDEPTDECISDTKVSNNGLDNSISLPITGKHKYTPLWIPDPKATSCMMAGCYTKFNVLNRRHHCRECGYLICRSCVGYAPVKTSGYYVRTKVCPECYVKIIKKWKGDLGNMTFTAPENESLTKTNVPCRNAEGVVSGTVFLRNQKGGENEKWGRLTSHADGVLVLCFYDAEFDVDPVARYVLLGFTLCVQELDDGGRLFELRHANQVNESSGISLHFRVAHSGSAERLFTWR